Protein AF-A6K9G7-F1 (afdb_monomer)

Foldseek 3Di:
DLVPVVCVVDVPPPDDDDDDDDDDDDDDDDDDDDDDDDPPPPPPPPPPQCDVVVLLVLLVCQQVCVVVVPPVSLVVNLVVCVVRHAPQVSLVSNCVVLVDDDPPDPVNVSSVVSVLVSVVCNCVVCVVCCLALVNLVVLVVVLVSCVVRPVPDPSNVSSVVSNVVSVVVVVVVVVD

Organism: Rattus norvegicus (NCBI:txid10116)

Nearest PDB structures (foldseek):
  4jgw-assembly1_A  TM=7.696E-01  e=1.178E-02  Mus musculus
  4apo-assembly2_B  TM=3.925E-01  e=3.485E+00  Homo sapiens
  4apo-assembly1_A  TM=3.467E-01  e=4.990E+00  Homo sapiens

Solvent-accessible surface area (backbone atoms only — not comparable to full-atom values): 11219 Å² total; per-residue (Å²): 124,74,75,67,60,55,54,76,82,35,94,79,75,85,70,85,75,87,79,83,83,86,89,82,90,85,86,83,82,90,85,83,89,82,90,86,84,77,84,77,77,75,68,79,75,75,76,64,69,84,41,71,66,58,60,52,47,50,58,66,42,45,61,60,41,53,75,70,62,44,82,60,49,63,61,50,51,58,59,50,46,66,78,71,53,52,72,64,58,55,48,51,51,48,52,62,75,65,66,76,75,67,84,94,37,68,70,49,52,53,51,51,51,54,50,45,56,50,51,50,51,44,45,61,79,42,44,76,73,48,77,34,76,90,24,49,67,56,48,53,52,51,45,57,51,27,59,73,78,38,62,87,38,68,58,40,54,52,52,47,54,55,49,54,55,47,51,52,53,58,60,50,70,76,74,113

Radius of gyration: 22.81 Å; Cα contacts (8 Å, |Δi|>4): 79; chains: 1; bounding box: 37×69×42 Å

Secondary structure (DSSP, 8-state):
-THHHHTTS-TT---------------------------------------HHHHHHHHHHHHHHHHTT-TTHHHHHHHHHHHHS-HHHHHHHHHHHTS---TT-HHHHHHHHHHHHHHHHHHHH-GGGTSSGGGHHHHHHHHHHHHHH-TT-HHHHHHHHHHHHHHHHHHHTTT-

pLDDT: mean 75.39, std 22.02, range [28.66, 96.44]

InterPro domains:
  IPR000651 Ras-like guanine nucleotide exchange factor, N-terminal [PF00618] (55-141)
  IPR000651 Ras-like guanine nucleotide exchan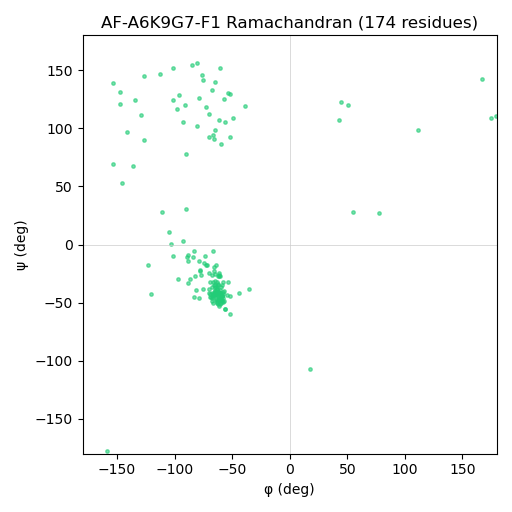ge factor, N-terminal [PS50212] (46-167)
  IPR000651 Ras-like guanine nucleotide exchange factor, N-terminal [SM00229] (45-167)
  IPR000651 Ras-like guanine nucleotide exchange factor, N-terminal [cd06224] (58-169)
  IPR023578 Ras guanine nucleotide exchange factor domain superfamily [SSF48366] (18-170)

Structure (mmCIF, N/CA/C/O backbone):
data_AF-A6K9G7-F1
#
_entry.id   AF-A6K9G7-F1
#
loop_
_atom_site.group_PDB
_atom_site.id
_atom_site.type_symbol
_atom_site.label_atom_id
_atom_site.label_alt_id
_atom_site.label_comp_id
_atom_site.label_asym_id
_atom_site.label_entity_id
_atom_site.label_seq_id
_atom_site.pdbx_PDB_ins_code
_atom_site.Cartn_x
_atom_site.Cartn_y
_atom_site.Cartn_z
_atom_site.occupancy
_atom_site.B_iso_or_equiv
_atom_site.auth_seq_id
_atom_site.auth_comp_id
_atom_site.auth_asym_id
_atom_site.auth_atom_id
_atom_site.pdbx_PDB_model_num
ATOM 1 N N . MET A 1 1 ? -4.300 -0.400 27.083 1.00 43.00 1 MET A N 1
ATOM 2 C CA . MET A 1 1 ? -2.863 -0.752 27.125 1.00 43.00 1 MET A CA 1
ATOM 3 C C . MET A 1 1 ? -2.216 -0.801 25.730 1.00 43.00 1 MET A C 1
ATOM 5 O O . MET A 1 1 ? -1.105 -1.280 25.612 1.00 43.00 1 MET A O 1
ATOM 9 N N . ILE A 1 2 ? -2.835 -0.212 24.695 1.00 46.88 2 ILE A N 1
ATOM 10 C CA . ILE A 1 2 ? -2.403 -0.337 23.285 1.00 46.88 2 ILE A CA 1
ATOM 11 C C . ILE A 1 2 ? -1.173 0.534 22.953 1.00 46.88 2 ILE A C 1
ATOM 13 O O . ILE A 1 2 ? -0.369 0.207 22.092 1.00 46.88 2 ILE A O 1
ATOM 17 N N . LEU A 1 3 ? -0.959 1.633 23.684 1.00 46.28 3 LEU A N 1
ATOM 18 C CA . LEU A 1 3 ? 0.171 2.535 23.424 1.00 46.28 3 LEU A CA 1
ATOM 19 C C . LEU A 1 3 ? 1.528 1.980 23.890 1.00 46.28 3 LEU A C 1
ATOM 21 O O . LEU A 1 3 ? 2.558 2.512 23.491 1.00 46.28 3 LEU A O 1
ATOM 25 N N . SER A 1 4 ? 1.551 0.944 24.738 1.00 46.12 4 SER A N 1
ATOM 26 C CA . SER A 1 4 ? 2.798 0.487 25.366 1.00 46.12 4 SER A CA 1
ATOM 27 C C . SER A 1 4 ? 3.583 -0.520 24.519 1.00 46.12 4 SER A C 1
ATOM 29 O O . SER A 1 4 ? 4.805 -0.538 24.618 1.00 46.12 4 SER A O 1
ATOM 31 N N . CYS A 1 5 ? 2.919 -1.334 23.691 1.00 47.59 5 CYS A N 1
ATOM 32 C CA . CYS A 1 5 ? 3.579 -2.353 22.859 1.00 47.59 5 CYS A CA 1
ATOM 33 C C . CYS A 1 5 ? 4.022 -1.795 21.498 1.00 47.59 5 CYS A C 1
ATOM 35 O O . CYS A 1 5 ? 5.116 -2.109 21.025 1.00 47.59 5 CYS A O 1
ATOM 37 N N . LEU A 1 6 ? 3.261 -0.845 20.937 1.00 51.69 6 LEU A N 1
ATOM 38 C CA . LEU A 1 6 ? 3.640 -0.125 19.715 1.00 51.69 6 LEU A CA 1
ATOM 39 C C . LEU A 1 6 ? 4.950 0.670 19.873 1.00 51.69 6 LEU A C 1
ATOM 41 O O . LEU A 1 6 ? 5.681 0.842 18.900 1.00 51.69 6 LEU A O 1
ATOM 45 N N . GLN A 1 7 ? 5.302 1.088 21.096 1.00 54.12 7 GLN A N 1
ATOM 46 C CA . GLN A 1 7 ? 6.585 1.746 21.385 1.00 54.12 7 GLN A CA 1
ATOM 47 C C . GLN A 1 7 ? 7.798 0.824 21.171 1.00 54.12 7 GLN A C 1
ATOM 49 O O . GLN A 1 7 ? 8.888 1.313 20.883 1.00 54.12 7 GLN A O 1
ATOM 54 N N . CYS A 1 8 ? 7.636 -0.500 21.266 1.00 54.09 8 CYS A N 1
ATOM 55 C CA . CYS A 1 8 ? 8.730 -1.449 21.037 1.00 54.09 8 CYS A CA 1
ATOM 56 C C . CYS A 1 8 ? 8.960 -1.745 19.550 1.00 54.09 8 CYS A C 1
ATOM 58 O O . CYS A 1 8 ? 10.081 -2.060 19.155 1.00 54.09 8 CYS A O 1
ATOM 60 N N . LEU A 1 9 ? 7.919 -1.620 18.723 1.00 53.06 9 LEU A N 1
ATOM 61 C CA . LEU A 1 9 ? 8.013 -1.774 17.268 1.00 53.06 9 LEU A CA 1
ATOM 62 C C . LEU A 1 9 ? 8.488 -0.495 16.573 1.00 53.06 9 LEU A C 1
ATOM 64 O O . LEU A 1 9 ? 8.704 -0.500 15.360 1.00 53.06 9 LEU A O 1
ATOM 68 N N . TRP A 1 10 ? 8.647 0.593 17.331 1.00 54.19 10 TRP A N 1
ATOM 69 C CA . TRP A 1 10 ? 8.801 1.915 16.769 1.00 54.19 10 TRP A CA 1
ATOM 70 C C . TRP A 1 10 ? 9.816 2.812 17.489 1.00 54.19 10 TRP A C 1
ATOM 72 O O . TRP A 1 10 ? 9.474 3.527 18.435 1.00 54.19 10 TRP A O 1
ATOM 82 N N . PRO A 1 11 ? 11.064 2.889 17.006 1.00 48.41 11 PRO A N 1
ATOM 83 C CA . PRO A 1 11 ? 12.080 3.719 17.649 1.00 48.41 11 PRO A CA 1
ATOM 84 C C . PRO A 1 11 ? 11.902 5.237 17.432 1.00 48.41 11 PRO A C 1
ATOM 86 O O . PRO A 1 11 ? 12.581 6.017 18.094 1.00 48.41 11 PRO A O 1
ATOM 89 N N . PHE A 1 12 ? 11.004 5.693 16.546 1.00 44.59 12 PHE A N 1
ATOM 90 C CA . PHE A 1 12 ? 10.907 7.109 16.136 1.00 44.59 12 PHE A CA 1
ATOM 91 C C . PHE A 1 12 ? 9.753 7.930 16.749 1.00 44.59 12 PHE A C 1
ATOM 93 O O . PHE A 1 12 ? 9.632 9.113 16.449 1.00 44.59 12 PHE A O 1
ATOM 100 N N . ALA A 1 13 ? 8.914 7.357 17.617 1.00 46.09 13 ALA A N 1
ATOM 101 C CA . ALA A 1 13 ? 7.700 8.010 18.128 1.00 46.09 13 ALA A CA 1
ATOM 102 C C . ALA A 1 13 ? 7.963 8.832 19.402 1.00 46.09 13 ALA A C 1
ATOM 104 O O . ALA A 1 13 ? 7.124 9.624 19.819 1.00 46.09 13 ALA A O 1
ATOM 105 N N . GLN A 1 14 ? 9.140 8.690 20.018 1.00 43.25 14 GLN A N 1
ATOM 106 C CA . GLN A 1 14 ? 9.537 9.497 21.170 1.00 43.25 14 GLN A CA 1
ATOM 107 C C . GLN A 1 14 ? 10.262 10.767 20.729 1.00 43.25 14 GLN A C 1
ATOM 109 O O . GLN A 1 14 ? 11.483 10.881 20.839 1.00 43.25 14 GLN A O 1
ATOM 114 N N . LYS A 1 15 ? 9.493 11.756 20.269 1.00 39.03 15 LYS A N 1
ATOM 115 C CA . LYS A 1 15 ? 9.901 13.156 20.419 1.00 39.03 15 LYS A CA 1
ATOM 116 C C . LYS A 1 15 ? 8.698 14.096 20.438 1.00 39.03 15 LYS A C 1
ATOM 118 O O . LYS A 1 15 ? 8.503 14.894 19.529 1.00 39.03 15 LYS A O 1
ATOM 123 N N . GLU A 1 16 ? 7.919 14.032 21.512 1.00 40.19 16 GLU A N 1
ATOM 124 C CA . GLU A 1 16 ? 7.144 15.197 21.940 1.00 40.19 16 GLU A CA 1
ATOM 125 C C . GLU A 1 16 ? 8.132 16.233 22.489 1.00 40.19 16 GLU A C 1
ATOM 127 O O . GLU A 1 16 ? 8.803 16.005 23.496 1.00 40.19 16 GLU A O 1
ATOM 132 N N . THR A 1 17 ? 8.284 17.358 21.794 1.00 36.94 17 THR A N 1
ATOM 133 C CA . THR A 1 17 ? 8.898 18.550 22.380 1.00 36.94 17 THR A CA 1
ATOM 134 C C . THR A 1 17 ? 7.798 19.422 22.958 1.00 36.94 17 THR A C 1
ATOM 136 O O . THR A 1 17 ? 7.089 20.098 22.213 1.00 36.94 17 THR A O 1
ATOM 139 N N . ASP A 1 18 ? 7.709 19.404 24.287 1.00 37.66 18 ASP A N 1
ATOM 140 C CA . ASP A 1 18 ? 7.235 20.510 25.116 1.00 37.66 18 ASP A CA 1
ATOM 141 C C . ASP A 1 18 ? 7.754 21.843 24.552 1.00 37.66 18 ASP A C 1
ATOM 143 O O . ASP A 1 18 ? 8.966 22.068 24.475 1.00 37.66 18 ASP A O 1
ATOM 147 N N . LEU A 1 19 ? 6.846 22.737 24.168 1.00 35.94 19 LEU A N 1
ATOM 148 C CA . LEU A 1 19 ? 7.156 24.147 23.953 1.00 35.94 19 LEU A CA 1
ATOM 149 C C . LEU A 1 19 ? 6.191 24.990 24.781 1.00 35.94 19 LEU A C 1
ATOM 151 O O . LEU A 1 19 ? 5.105 25.380 24.357 1.00 35.94 19 LEU A O 1
ATOM 155 N N . THR A 1 20 ? 6.646 25.250 25.999 1.00 34.34 20 THR A N 1
ATOM 156 C CA . THR A 1 20 ? 6.108 26.222 26.942 1.00 34.34 20 THR A CA 1
ATOM 157 C C . THR A 1 20 ? 6.450 27.641 26.475 1.00 34.34 20 THR A C 1
ATOM 159 O O . THR A 1 20 ? 7.619 27.999 26.400 1.00 34.34 20 THR A O 1
ATOM 162 N N . GLN A 1 21 ? 5.397 28.416 26.197 1.00 37.09 21 GLN A N 1
ATOM 163 C CA . GLN A 1 21 ? 5.198 29.847 26.484 1.00 37.09 21 GLN A CA 1
ATOM 164 C C . GLN A 1 21 ? 6.282 30.869 26.073 1.00 37.09 21 GLN A C 1
ATOM 166 O O . GLN A 1 21 ? 7.340 30.940 26.685 1.00 37.09 21 GLN A O 1
ATOM 171 N N . ASP A 1 22 ? 5.902 31.831 25.221 1.00 28.66 22 ASP A N 1
ATOM 172 C CA . ASP A 1 22 ? 6.110 33.242 25.575 1.00 28.66 22 ASP A CA 1
ATOM 173 C C . ASP A 1 22 ? 5.001 34.140 25.002 1.00 28.66 22 ASP A C 1
ATOM 175 O O . ASP A 1 22 ? 4.623 34.036 23.835 1.00 28.66 22 ASP A O 1
ATOM 179 N N . ASN A 1 23 ? 4.455 34.998 25.864 1.00 34.53 23 ASN A N 1
ATOM 180 C CA . ASN A 1 23 ? 3.485 36.036 25.530 1.00 34.53 23 ASN A CA 1
ATOM 181 C C . ASN A 1 23 ? 4.248 37.358 25.455 1.00 34.53 23 ASN A C 1
ATOM 183 O O . ASN A 1 23 ? 4.820 37.773 26.462 1.00 34.53 23 ASN A O 1
ATOM 187 N N . GLN A 1 24 ? 4.174 38.075 24.334 1.00 37.53 24 GLN A N 1
ATOM 188 C CA . GLN A 1 24 ? 4.511 39.499 24.311 1.00 37.53 24 GLN A CA 1
ATOM 189 C C . GLN A 1 24 ? 3.398 40.311 23.653 1.00 37.53 24 GLN A C 1
ATOM 191 O O . GLN A 1 24 ? 3.132 40.228 22.457 1.00 37.53 24 GLN A O 1
ATOM 196 N N . THR A 1 25 ? 2.748 41.092 24.511 1.00 33.72 25 THR A N 1
ATOM 197 C CA . THR A 1 25 ? 1.837 42.192 24.217 1.00 33.72 25 THR A CA 1
ATOM 198 C C . THR A 1 25 ? 2.601 43.343 23.571 1.00 33.72 25 THR A C 1
ATOM 200 O O . THR A 1 25 ? 3.587 43.807 24.143 1.00 33.72 25 THR A O 1
ATOM 203 N N . GLN A 1 26 ? 2.083 43.897 22.474 1.00 35.22 26 GLN A N 1
ATOM 204 C CA . GLN A 1 26 ? 2.303 45.309 22.174 1.00 35.22 26 GLN A CA 1
ATOM 205 C C . GLN A 1 26 ? 1.100 45.918 21.450 1.00 35.22 26 GLN A C 1
ATOM 207 O O . GLN A 1 26 ? 0.655 45.448 20.408 1.00 35.22 26 GLN A O 1
ATOM 212 N N . ASP A 1 27 ? 0.576 46.943 22.107 1.00 32.25 27 ASP A N 1
ATOM 213 C CA . ASP A 1 27 ? -0.568 47.792 21.801 1.00 32.25 27 ASP A CA 1
ATOM 214 C C . ASP A 1 27 ? -0.055 49.060 21.111 1.00 32.25 27 ASP A C 1
ATOM 216 O O . ASP A 1 27 ? 0.849 49.674 21.670 1.00 32.25 27 ASP A O 1
ATOM 220 N N . TYR A 1 28 ? -0.604 49.442 19.950 1.00 32.31 28 TYR A N 1
ATOM 221 C CA . TYR A 1 28 ? -0.633 50.828 19.458 1.00 32.31 28 TYR A CA 1
ATOM 222 C C . TYR A 1 28 ? -1.832 51.039 18.517 1.00 32.31 28 TYR A C 1
ATOM 224 O O . TYR A 1 28 ? -2.172 50.181 17.704 1.00 32.31 28 TYR A O 1
ATOM 232 N N . ALA A 1 29 ? -2.462 52.202 18.678 1.00 37.62 29 ALA A N 1
ATOM 233 C CA . ALA A 1 29 ? -3.776 52.589 18.184 1.00 37.62 29 ALA A CA 1
ATOM 234 C C . ALA A 1 29 ? -3.820 53.129 16.736 1.00 37.62 29 ALA A C 1
ATOM 236 O O . ALA A 1 29 ? -2.844 53.689 16.249 1.00 37.62 29 ALA A O 1
ATOM 237 N N . ASP A 1 30 ? -5.008 52.954 16.140 1.00 32.69 30 ASP A N 1
ATOM 238 C CA . ASP A 1 30 ? -5.846 53.896 15.364 1.00 32.69 30 ASP A CA 1
ATOM 239 C C . ASP A 1 30 ? -5.218 54.820 14.296 1.00 32.69 30 ASP A C 1
ATOM 241 O O . ASP A 1 30 ? -4.361 55.646 14.590 1.00 32.69 30 ASP A O 1
ATOM 245 N N . GLU A 1 31 ? -5.711 54.712 13.053 1.00 35.16 31 GLU A N 1
ATOM 246 C CA . GLU A 1 31 ? -6.486 55.753 12.340 1.00 35.16 31 GLU A CA 1
ATOM 247 C C . GLU A 1 31 ? -6.618 55.433 10.830 1.00 35.16 31 GLU A C 1
ATOM 249 O O . GLU A 1 31 ? -5.665 55.004 10.179 1.00 35.16 31 GLU A O 1
ATOM 254 N N . GLY A 1 32 ? -7.788 55.738 10.249 1.00 31.44 32 GLY A N 1
ATOM 255 C CA . GLY A 1 32 ? -7.883 56.213 8.859 1.00 31.44 32 GLY A CA 1
ATOM 256 C C . GLY A 1 32 ? -8.539 55.289 7.828 1.00 31.44 32 GLY A C 1
ATOM 257 O O . GLY A 1 32 ? -7.903 54.423 7.235 1.00 31.44 32 GLY A O 1
ATOM 258 N N . GLU A 1 33 ? -9.816 55.551 7.555 1.00 36.03 33 GLU A N 1
ATOM 259 C CA . GLU A 1 33 ? -10.629 55.016 6.456 1.00 36.03 33 GLU A CA 1
ATOM 260 C C . GLU A 1 33 ? -10.062 55.377 5.064 1.00 36.03 33 GLU A C 1
ATOM 262 O O . GLU A 1 33 ? -9.437 56.419 4.922 1.00 36.03 33 GLU A O 1
ATOM 267 N N . HIS A 1 34 ? -10.305 54.544 4.036 1.00 36.91 34 HIS A N 1
ATOM 268 C CA . HIS A 1 34 ? -10.835 54.928 2.706 1.00 36.91 34 HIS A CA 1
ATOM 269 C C . HIS A 1 34 ? -10.854 53.724 1.727 1.00 36.91 34 HIS A C 1
ATOM 271 O O . HIS A 1 34 ? -9.829 53.244 1.259 1.00 36.91 34 HIS A O 1
ATOM 277 N N . GLU A 1 35 ? -12.072 53.254 1.435 1.00 38.66 35 GLU A N 1
ATOM 278 C CA . GLU A 1 35 ? -12.623 52.978 0.095 1.00 38.66 35 GLU A CA 1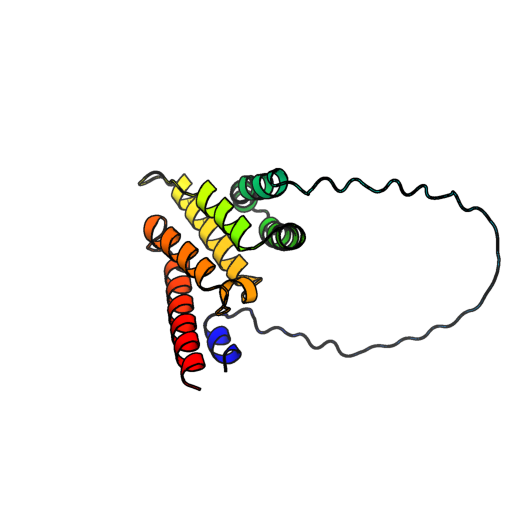
ATOM 279 C C . GLU A 1 35 ? -11.752 52.272 -0.975 1.00 38.66 35 GLU A C 1
ATOM 281 O O . GLU A 1 35 ? -10.933 52.895 -1.636 1.00 38.66 35 GLU A O 1
ATOM 286 N N . CYS A 1 36 ? -12.046 50.994 -1.267 1.00 38.16 36 CYS A N 1
ATOM 287 C CA . CYS A 1 36 ? -12.710 50.560 -2.515 1.00 38.16 36 CYS A CA 1
ATOM 288 C C . CYS A 1 36 ? -12.857 49.023 -2.520 1.00 38.16 36 CYS A C 1
ATOM 290 O O . CYS A 1 36 ? -11.875 48.292 -2.629 1.00 38.16 36 CYS A O 1
ATOM 292 N N . ALA A 1 37 ? -14.085 48.513 -2.409 1.00 48.44 37 ALA A N 1
ATOM 293 C CA . ALA A 1 37 ? -14.367 47.082 -2.507 1.00 48.44 37 ALA A CA 1
ATOM 294 C C . ALA A 1 37 ? -14.684 46.699 -3.963 1.00 48.44 37 ALA A C 1
ATOM 296 O O . ALA A 1 37 ? -15.691 47.176 -4.499 1.00 48.44 37 ALA A O 1
ATOM 297 N N . PRO A 1 38 ? -13.928 45.797 -4.615 1.00 42.12 38 PRO A N 1
ATOM 298 C CA . PRO A 1 38 ? -14.448 45.100 -5.773 1.00 42.12 38 PRO A CA 1
ATOM 299 C C . PRO A 1 38 ? -15.363 43.974 -5.282 1.00 42.12 38 PRO A C 1
ATOM 301 O O . PRO A 1 38 ? -14.981 43.148 -4.454 1.00 42.12 38 PRO A O 1
ATOM 304 N N . LYS A 1 39 ? -16.600 43.953 -5.789 1.00 46.25 39 LYS A N 1
ATOM 305 C CA . LYS A 1 39 ? -17.550 42.854 -5.587 1.00 46.25 39 LYS A CA 1
ATOM 306 C C . LYS A 1 39 ? -16.901 41.556 -6.063 1.00 46.25 39 LYS A C 1
ATOM 308 O O . LYS A 1 39 ? -16.793 41.328 -7.266 1.00 46.25 39 LYS A O 1
ATOM 313 N N . VAL A 1 40 ? -16.486 40.717 -5.117 1.00 47.09 40 VAL A N 1
ATOM 314 C CA . VAL A 1 40 ? -16.096 39.334 -5.376 1.00 47.09 40 VAL A CA 1
ATOM 315 C C . VAL A 1 40 ? -17.353 38.618 -5.855 1.00 47.09 40 VAL A C 1
ATOM 317 O O . VAL A 1 40 ? -18.220 38.249 -5.067 1.00 47.09 40 VAL A O 1
ATOM 320 N N . VAL A 1 41 ? -17.486 38.477 -7.171 1.00 47.84 41 VAL A N 1
ATOM 321 C CA . VAL A 1 41 ? -18.362 37.463 -7.746 1.00 47.84 41 VAL A CA 1
ATOM 322 C C . VAL A 1 41 ? -17.665 36.144 -7.449 1.00 47.84 41 VAL A C 1
ATOM 324 O O . VAL A 1 41 ? -16.763 35.731 -8.172 1.00 47.84 41 VAL A O 1
ATOM 327 N N . THR A 1 42 ? -18.023 35.523 -6.328 1.00 51.78 42 THR A N 1
ATOM 328 C CA . THR A 1 42 ? -17.753 34.109 -6.109 1.00 51.78 42 THR A CA 1
ATOM 329 C C . THR A 1 42 ? -18.587 33.354 -7.132 1.00 51.78 42 THR A C 1
ATOM 331 O O . THR A 1 42 ? -19.749 33.018 -6.900 1.00 51.78 42 THR A O 1
ATOM 334 N N . GLU A 1 43 ? -18.004 33.102 -8.305 1.00 45.06 43 GLU A N 1
ATOM 335 C CA . GLU A 1 43 ? -18.407 31.912 -9.037 1.00 45.06 43 GLU A CA 1
ATOM 336 C C . GLU A 1 43 ? -18.254 30.738 -8.062 1.00 45.06 43 GLU A C 1
ATOM 338 O O . GLU A 1 43 ? -17.215 30.638 -7.398 1.00 45.06 43 GLU A O 1
ATOM 343 N N . PRO A 1 44 ? -19.270 29.871 -7.909 1.00 44.69 44 PRO A N 1
ATOM 344 C CA . PRO A 1 44 ? -19.054 28.622 -7.219 1.00 44.69 44 PRO A CA 1
ATOM 345 C C . PRO A 1 44 ? -18.003 27.901 -8.045 1.00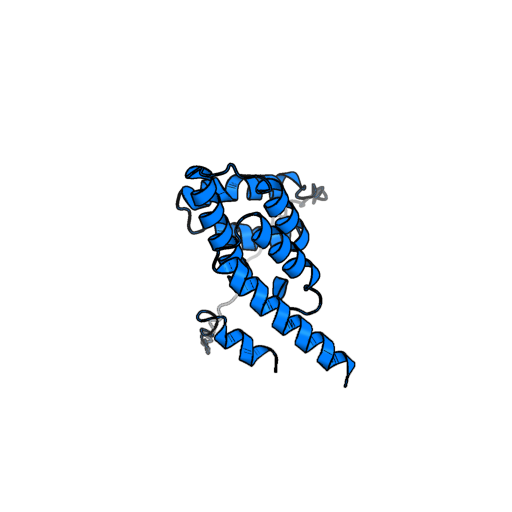 44.69 4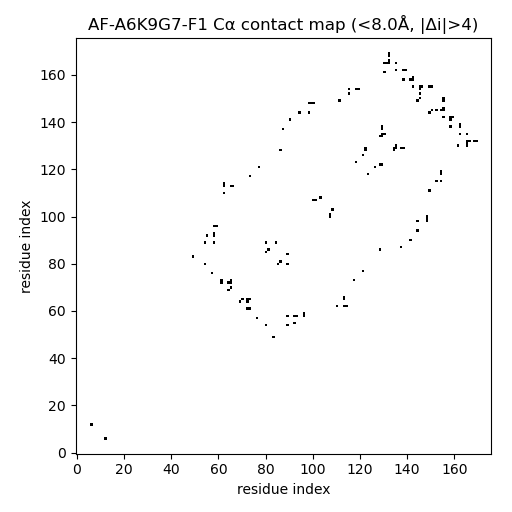4 PRO A C 1
ATOM 347 O O . PRO A 1 44 ? -18.277 27.478 -9.172 1.00 44.69 44 PRO A O 1
ATOM 350 N N . CYS A 1 45 ? -16.786 27.854 -7.501 1.00 51.47 45 CYS A N 1
ATOM 351 C CA . CYS A 1 45 ? -15.709 27.042 -8.018 1.00 51.47 45 CYS A CA 1
ATOM 352 C C . CYS A 1 45 ? -16.341 25.669 -8.198 1.00 51.47 45 CYS A C 1
ATOM 354 O O . CYS A 1 45 ? -16.757 25.042 -7.223 1.00 51.47 45 CYS A O 1
ATOM 356 N N . ARG A 1 46 ? -16.561 25.259 -9.449 1.00 50.50 46 ARG A N 1
ATOM 357 C CA . ARG A 1 46 ? -16.974 23.893 -9.719 1.00 50.50 46 ARG A CA 1
ATOM 358 C C . ARG A 1 46 ? -15.760 23.090 -9.322 1.00 50.50 46 ARG A C 1
ATOM 360 O O . ARG A 1 46 ? -14.813 23.008 -10.101 1.00 50.50 46 ARG A O 1
ATOM 367 N N . GLU A 1 47 ? -15.769 22.625 -8.078 1.00 45.38 47 GLU A N 1
ATOM 368 C CA . GLU A 1 47 ? -14.849 21.642 -7.542 1.00 45.38 47 GLU A CA 1
ATOM 369 C C . GLU A 1 47 ? -14.903 20.483 -8.525 1.00 45.38 47 GLU A C 1
ATOM 371 O O . GLU A 1 47 ? -15.790 19.630 -8.501 1.00 45.38 47 GLU A O 1
ATOM 376 N N . SER A 1 48 ? -13.996 20.526 -9.497 1.00 49.84 48 SER A N 1
ATOM 377 C CA . SER A 1 48 ? -13.658 19.334 -10.236 1.00 49.84 48 SER A CA 1
ATOM 378 C C . SER A 1 48 ? -13.203 18.389 -9.139 1.00 49.84 48 SER A C 1
ATOM 380 O O . SER A 1 48 ? -12.357 18.807 -8.336 1.00 49.84 48 SER A O 1
ATOM 382 N N . PRO A 1 49 ? -13.786 17.182 -9.019 1.00 51.59 49 PRO A N 1
ATOM 383 C CA . PRO A 1 49 ? -13.233 16.226 -8.086 1.00 51.59 49 PRO A CA 1
ATOM 384 C C . PRO A 1 49 ? -11.759 16.170 -8.444 1.00 51.59 49 PRO A C 1
ATOM 386 O O . PRO A 1 49 ? -11.427 16.106 -9.629 1.00 51.59 49 PRO A O 1
ATOM 389 N N . ILE A 1 50 ? -10.899 16.323 -7.447 1.00 58.22 50 ILE A N 1
ATOM 390 C CA . ILE A 1 50 ? -9.476 16.045 -7.568 1.00 58.22 50 ILE A CA 1
ATOM 391 C C . ILE A 1 50 ? -9.446 14.566 -7.942 1.00 58.22 50 ILE A C 1
ATOM 393 O O . ILE A 1 50 ? -9.610 13.682 -7.105 1.00 58.22 50 ILE A O 1
ATOM 397 N N . SER A 1 51 ? -9.559 14.335 -9.250 1.00 67.50 51 SER A N 1
ATOM 398 C CA . SER A 1 51 ? -10.186 13.137 -9.791 1.00 67.50 51 SER A CA 1
ATOM 399 C C . SER A 1 51 ? -9.150 12.044 -9.719 1.00 67.50 51 SER A C 1
ATOM 401 O O . SER A 1 51 ? -7.963 12.341 -9.666 1.00 67.50 51 SER A O 1
ATOM 403 N N . ALA A 1 52 ? -9.573 10.789 -9.687 1.00 70.94 52 ALA A N 1
ATOM 404 C CA . ALA A 1 52 ? -8.695 9.625 -9.577 1.00 70.94 52 ALA A CA 1
ATOM 405 C C . ALA A 1 52 ? -7.338 9.763 -10.313 1.00 70.94 52 ALA A C 1
ATOM 407 O O . ALA A 1 52 ? -6.306 9.413 -9.749 1.00 70.94 52 ALA A O 1
ATOM 408 N N . ASP A 1 53 ? -7.329 10.380 -11.498 1.00 80.88 53 ASP A N 1
ATOM 409 C CA . ASP A 1 53 ? -6.158 10.779 -12.287 1.00 80.88 53 ASP A CA 1
ATOM 410 C C . ASP A 1 53 ? -5.013 11.437 -11.495 1.00 80.88 53 ASP A C 1
ATOM 412 O O . ASP A 1 53 ? -3.849 11.122 -11.740 1.00 80.88 53 ASP A O 1
ATOM 416 N N . MET A 1 54 ? -5.291 12.334 -10.541 1.00 83.88 54 MET A N 1
ATOM 417 C CA . MET A 1 54 ? -4.236 12.976 -9.745 1.00 83.88 54 MET A CA 1
ATOM 418 C C . MET A 1 54 ? -3.556 11.970 -8.813 1.00 83.88 54 MET A C 1
ATOM 420 O O . MET A 1 54 ? -2.327 11.924 -8.757 1.00 83.88 54 MET A O 1
ATOM 424 N N . VAL A 1 55 ? -4.338 11.141 -8.118 1.00 83.88 55 VAL A N 1
ATOM 425 C CA . VAL A 1 55 ? -3.810 10.112 -7.207 1.00 83.88 55 VAL A CA 1
ATOM 426 C C . VAL A 1 55 ? -3.077 9.031 -8.001 1.00 83.88 55 VAL A C 1
ATOM 428 O O . VAL A 1 55 ? -1.980 8.622 -7.621 1.00 83.88 55 VAL A O 1
ATOM 431 N N . GLU A 1 56 ? -3.624 8.613 -9.143 1.00 88.06 56 GLU A N 1
ATOM 432 C CA . GLU A 1 56 ? -2.952 7.684 -10.053 1.00 88.06 56 GLU A CA 1
ATOM 433 C C . GLU A 1 56 ? -1.632 8.261 -10.575 1.00 88.06 56 GLU A C 1
ATOM 435 O O . GLU A 1 56 ? -0.620 7.557 -10.604 1.00 88.06 56 GLU A O 1
ATOM 440 N N . ASN A 1 57 ? -1.598 9.549 -10.930 1.00 89.31 57 ASN A N 1
ATOM 441 C CA . ASN A 1 57 ? -0.365 10.213 -11.337 1.0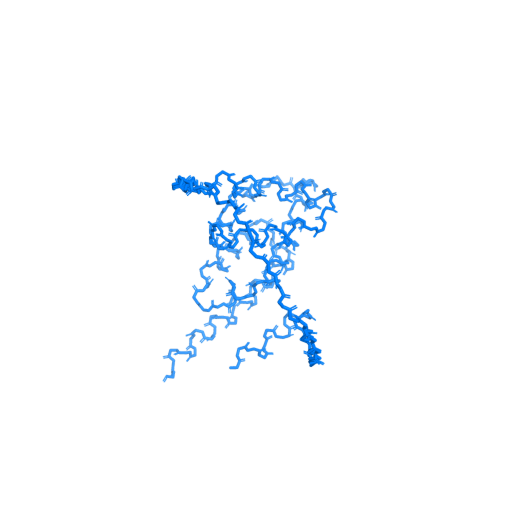0 89.31 57 ASN A CA 1
ATOM 442 C C . ASN A 1 57 ? 0.664 10.242 -10.198 1.00 89.31 57 ASN A C 1
ATOM 444 O O . ASN A 1 57 ? 1.826 9.915 -10.425 1.00 89.31 57 ASN A O 1
ATOM 448 N N . MET A 1 58 ? 0.246 10.550 -8.969 1.00 89.25 58 MET A N 1
ATOM 449 C CA . MET A 1 58 ? 1.129 10.497 -7.802 1.00 89.25 58 MET A CA 1
ATOM 450 C C . MET A 1 58 ? 1.708 9.087 -7.593 1.00 89.25 58 MET A C 1
ATOM 452 O O . MET A 1 58 ? 2.912 8.943 -7.389 1.00 89.25 58 MET A O 1
ATOM 456 N N . VAL A 1 59 ? 0.884 8.038 -7.710 1.00 91.31 59 VAL A N 1
ATOM 457 C CA . VAL A 1 59 ? 1.331 6.634 -7.615 1.00 91.31 59 VAL A CA 1
ATOM 458 C C . VAL A 1 59 ? 2.306 6.278 -8.742 1.00 91.31 59 VAL A C 1
ATOM 460 O O . VAL A 1 59 ? 3.297 5.588 -8.508 1.00 91.31 59 VAL A O 1
ATOM 463 N N . ASN A 1 60 ? 2.076 6.783 -9.956 1.00 90.75 60 ASN A N 1
ATOM 464 C CA . ASN A 1 60 ? 2.976 6.578 -11.092 1.00 90.75 60 ASN A CA 1
ATOM 465 C C . ASN A 1 60 ? 4.335 7.268 -10.916 1.00 90.75 60 ASN A C 1
ATOM 467 O O . ASN A 1 60 ? 5.338 6.740 -11.397 1.00 90.75 60 ASN A O 1
ATOM 471 N N . GLN A 1 61 ? 4.373 8.413 -10.231 1.00 90.75 61 GLN A N 1
ATOM 472 C CA . GLN A 1 61 ? 5.612 9.138 -9.939 1.00 90.75 61 GLN A CA 1
ATOM 473 C C . GLN A 1 61 ? 6.345 8.618 -8.696 1.00 90.75 61 GLN A C 1
ATOM 475 O O . GLN A 1 61 ? 7.511 8.950 -8.521 1.00 90.75 61 GLN A O 1
ATOM 480 N N . LEU A 1 62 ? 5.728 7.753 -7.879 1.00 91.50 62 LEU A N 1
ATOM 481 C CA . LEU A 1 62 ? 6.310 7.279 -6.619 1.00 91.50 62 LEU A CA 1
ATOM 482 C C . LEU A 1 62 ? 7.729 6.727 -6.777 1.00 91.50 62 LEU A C 1
ATOM 484 O O . LEU A 1 62 ? 8.672 7.216 -6.162 1.00 91.50 62 LEU A O 1
ATOM 488 N N . VAL A 1 63 ? 7.883 5.697 -7.604 1.00 91.06 63 VAL A N 1
ATOM 489 C CA . VAL A 1 63 ? 9.175 5.032 -7.794 1.00 91.06 63 VAL A CA 1
ATOM 490 C C . VAL A 1 63 ? 10.181 5.947 -8.500 1.00 91.06 63 VAL A C 1
ATOM 492 O O . VAL A 1 63 ? 11.278 6.095 -7.962 1.00 91.06 63 VAL A O 1
ATOM 495 N N . PRO A 1 64 ? 9.842 6.611 -9.628 1.00 91.00 64 PRO A N 1
ATOM 496 C CA . PRO A 1 64 ? 10.750 7.558 -10.273 1.00 91.00 64 PRO A CA 1
ATOM 497 C C . PRO A 1 64 ? 11.256 8.666 -9.343 1.00 91.00 64 PRO A C 1
ATOM 499 O O . PRO A 1 64 ? 12.450 8.958 -9.344 1.00 91.00 64 PRO A O 1
ATOM 502 N N . SER A 1 65 ? 10.385 9.263 -8.525 1.00 90.44 65 SER A N 1
ATOM 503 C CA . SER A 1 65 ? 10.761 10.351 -7.616 1.00 90.44 65 SER A CA 1
ATOM 504 C C . SER A 1 65 ? 11.636 9.871 -6.459 1.00 90.44 65 SER A C 1
ATOM 506 O O . SER A 1 65 ? 12.636 10.516 -6.142 1.00 90.44 65 SER A O 1
ATOM 508 N N . LEU A 1 66 ? 11.318 8.716 -5.864 1.00 86.62 66 LEU A N 1
ATOM 509 C CA . LEU A 1 66 ? 12.116 8.158 -4.768 1.00 86.62 66 LEU A CA 1
ATOM 510 C C . LEU A 1 66 ? 13.481 7.643 -5.244 1.00 86.62 66 LEU A C 1
ATOM 512 O O . LEU A 1 66 ? 14.483 7.865 -4.568 1.00 86.62 66 LEU A O 1
ATOM 516 N N . GLN A 1 67 ? 13.556 7.020 -6.424 1.00 87.44 67 GLN A N 1
ATOM 517 C CA . GLN A 1 67 ? 14.835 6.632 -7.038 1.00 87.44 67 GLN A CA 1
ATOM 518 C C . GLN A 1 67 ? 15.644 7.846 -7.509 1.00 87.44 67 GLN A C 1
ATOM 520 O O . GLN A 1 67 ? 16.872 7.829 -7.441 1.00 87.44 67 GLN A O 1
ATOM 525 N N . GLY A 1 68 ? 14.965 8.917 -7.932 1.00 84.94 68 GLY A N 1
ATOM 526 C CA . GLY A 1 68 ? 15.568 10.218 -8.226 1.00 84.94 68 GLY A CA 1
ATOM 527 C C . GLY A 1 68 ? 16.131 10.934 -6.994 1.00 84.94 68 GLY A C 1
ATOM 528 O O . GLY A 1 68 ? 16.775 11.971 -7.141 1.00 84.94 68 GLY A O 1
ATOM 529 N N . GLY A 1 69 ? 15.923 10.375 -5.797 1.00 81.69 69 GLY A N 1
ATOM 530 C CA . GLY A 1 69 ? 16.484 10.873 -4.551 1.00 81.69 69 GLY A CA 1
ATOM 531 C C . GLY A 1 69 ? 15.766 12.098 -4.003 1.00 81.69 69 GLY A C 1
ATOM 532 O O . GLY A 1 69 ? 16.406 12.879 -3.308 1.00 81.69 69 GLY A O 1
ATOM 533 N N . ASP A 1 70 ? 14.478 12.290 -4.307 1.00 85.50 70 ASP A N 1
ATOM 534 C CA . ASP A 1 70 ? 13.665 13.338 -3.685 1.00 85.50 70 ASP A CA 1
ATOM 535 C C . ASP A 1 70 ? 13.175 12.877 -2.296 1.00 85.50 70 ASP A C 1
ATOM 537 O O . ASP A 1 70 ? 12.213 12.102 -2.205 1.00 85.50 70 ASP A O 1
ATOM 541 N N . PRO A 1 71 ? 13.794 13.341 -1.190 1.00 78.69 71 PRO A N 1
ATOM 542 C CA . PRO A 1 71 ? 13.405 12.921 0.152 1.00 78.69 71 PRO A CA 1
ATOM 543 C C . PRO A 1 71 ? 12.060 13.518 0.579 1.00 78.69 71 PRO A C 1
ATOM 545 O O . PRO A 1 71 ? 11.455 13.039 1.538 1.00 78.69 71 PRO A O 1
ATOM 548 N N . LEU A 1 72 ? 11.590 14.570 -0.101 1.00 85.56 72 LEU A N 1
ATOM 549 C CA . LEU A 1 72 ? 10.332 15.236 0.215 1.00 85.56 72 LEU A CA 1
ATOM 550 C C . LEU A 1 72 ? 9.150 14.591 -0.503 1.00 85.56 72 LEU A C 1
ATOM 552 O O . LEU A 1 72 ? 8.010 14.839 -0.103 1.00 85.56 72 LEU A O 1
ATOM 556 N N . PHE A 1 73 ? 9.389 13.741 -1.507 1.00 88.56 73 PHE A N 1
ATOM 557 C CA . PHE A 1 73 ? 8.305 13.125 -2.261 1.00 88.56 73 PHE A CA 1
ATOM 558 C C . PHE A 1 73 ? 7.405 12.268 -1.369 1.00 88.56 73 PHE A C 1
ATOM 560 O O . PHE A 1 73 ? 6.200 12.489 -1.348 1.00 88.56 73 PHE A O 1
ATOM 567 N N . ALA A 1 74 ? 7.970 11.326 -0.602 1.00 87.75 74 ALA A N 1
ATOM 568 C CA . ALA A 1 74 ? 7.192 10.461 0.288 1.00 87.75 74 ALA A CA 1
ATOM 569 C C . ALA A 1 74 ? 6.330 11.257 1.288 1.00 87.75 74 ALA A C 1
ATOM 571 O O . ALA A 1 74 ? 5.114 11.080 1.270 1.00 87.75 74 ALA A O 1
ATOM 572 N N . PRO A 1 75 ? 6.875 12.173 2.113 1.00 87.69 75 PRO A N 1
ATOM 573 C CA . PRO A 1 75 ? 6.050 12.930 3.052 1.00 87.69 75 PRO A CA 1
ATOM 574 C C . PRO A 1 75 ? 5.043 13.856 2.353 1.00 87.69 75 PRO A C 1
ATOM 576 O O . PRO A 1 75 ? 3.907 13.961 2.813 1.00 87.69 75 PRO A O 1
ATOM 579 N N . SER A 1 76 ? 5.395 14.480 1.221 1.00 87.88 76 SER A N 1
ATOM 580 C CA . SER A 1 76 ? 4.451 15.323 0.466 1.00 87.88 76 SER A CA 1
ATOM 581 C C . SER A 1 76 ? 3.312 14.507 -0.139 1.00 87.88 76 SER A C 1
ATOM 583 O O . SER A 1 76 ? 2.153 14.912 -0.063 1.00 87.88 76 SER A O 1
ATOM 585 N N . PHE A 1 77 ? 3.629 13.339 -0.705 1.00 90.31 77 PHE A N 1
ATOM 586 C CA . PHE A 1 77 ? 2.652 12.377 -1.206 1.00 90.31 77 PHE A CA 1
ATOM 587 C C . PHE A 1 77 ? 1.693 11.976 -0.088 1.00 90.31 77 PHE A C 1
ATOM 589 O O . PHE A 1 77 ? 0.475 12.019 -0.272 1.00 90.31 77 PHE A O 1
ATOM 596 N N . LEU A 1 78 ? 2.259 11.623 1.069 1.00 91.00 78 LEU A N 1
ATOM 597 C CA . LEU A 1 78 ? 1.522 11.135 2.221 1.00 91.00 78 LEU A CA 1
ATOM 598 C C . LEU A 1 78 ? 0.582 12.204 2.800 1.00 91.00 78 LEU A C 1
ATOM 600 O O . LEU A 1 78 ? -0.580 11.934 3.093 1.00 91.00 78 LEU A O 1
ATOM 604 N N . TYR A 1 79 ? 1.046 13.448 2.870 1.00 89.19 79 TYR A N 1
ATOM 605 C CA . TYR A 1 79 ? 0.212 14.576 3.270 1.00 89.19 79 TYR A CA 1
ATOM 606 C C . TYR A 1 79 ? -0.905 14.872 2.257 1.00 89.19 79 TYR A C 1
ATOM 608 O O . TYR A 1 79 ? -2.050 15.117 2.640 1.00 89.19 79 TYR A O 1
ATOM 616 N N . ALA A 1 80 ? -0.589 14.843 0.960 1.00 88.25 80 ALA A N 1
ATOM 617 C CA . ALA A 1 80 ? -1.539 15.193 -0.088 1.00 88.25 80 ALA A CA 1
ATOM 618 C C . ALA A 1 80 ? -2.667 14.161 -0.224 1.00 88.25 80 ALA A C 1
ATOM 620 O O . ALA A 1 80 ? -3.828 14.562 -0.290 1.00 88.25 80 ALA A O 1
ATOM 621 N N . TYR A 1 81 ? -2.382 12.850 -0.226 1.00 88.69 81 TYR A N 1
ATOM 622 C CA . TYR A 1 81 ? -3.454 11.867 -0.454 1.00 88.69 81 TYR A CA 1
ATOM 623 C C . TYR A 1 81 ? -4.531 11.928 0.636 1.00 88.69 81 TYR A C 1
ATOM 625 O O . TYR A 1 81 ? -5.708 11.767 0.316 1.00 88.69 81 TYR A O 1
ATOM 633 N N . ARG A 1 82 ? -4.161 12.212 1.895 1.00 88.38 82 ARG A N 1
ATOM 634 C CA . ARG A 1 82 ? -5.110 12.293 3.021 1.00 88.38 82 ARG A CA 1
ATOM 635 C C . ARG A 1 82 ? -6.161 13.386 2.840 1.00 88.38 82 ARG A C 1
ATOM 637 O O . ARG A 1 82 ? -7.243 13.279 3.406 1.00 88.38 82 ARG A O 1
ATOM 644 N N . GLN A 1 83 ? -5.867 14.421 2.053 1.00 85.50 83 GLN A N 1
ATOM 645 C CA . GLN A 1 83 ? -6.833 15.483 1.763 1.00 85.50 83 GLN A CA 1
ATOM 646 C C . GLN A 1 83 ? -7.867 15.078 0.711 1.00 85.50 83 GLN A C 1
ATOM 648 O O . GLN A 1 83 ? -8.938 15.677 0.643 1.00 85.50 83 GLN A O 1
ATOM 653 N N . PHE A 1 84 ? -7.556 14.078 -0.117 1.00 82.00 84 PHE A N 1
ATOM 654 C CA . PHE A 1 84 ? -8.314 13.803 -1.338 1.00 82.00 84 PHE A CA 1
ATOM 655 C C . PHE A 1 84 ? -8.869 12.379 -1.412 1.00 82.00 84 PHE A C 1
ATOM 657 O O . PHE A 1 84 ? -9.759 12.117 -2.219 1.00 82.00 84 PHE A O 1
ATOM 664 N N . THR A 1 85 ? -8.362 11.438 -0.610 1.00 88.62 85 THR A N 1
ATOM 665 C CA . THR A 1 85 ? -8.754 10.028 -0.695 1.00 88.62 85 THR A CA 1
ATOM 666 C C . THR A 1 85 ? -8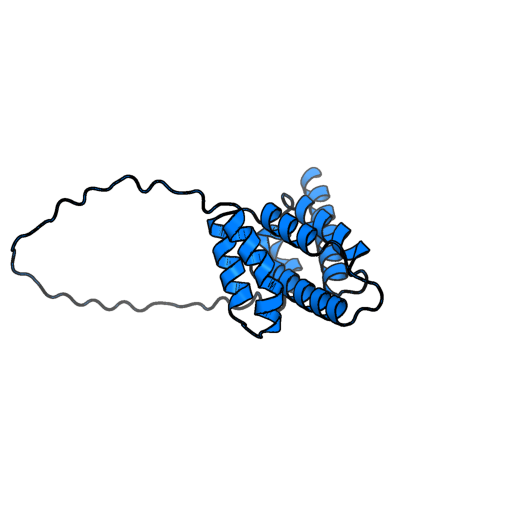.479 9.239 0.594 1.00 88.62 85 THR A C 1
ATOM 668 O O . THR A 1 85 ? -8.049 9.784 1.606 1.00 88.62 85 THR A O 1
ATOM 671 N N . THR A 1 86 ? -8.762 7.934 0.563 1.00 90.06 86 THR A N 1
ATOM 672 C CA . THR A 1 86 ? -8.594 7.007 1.692 1.00 90.06 86 THR A CA 1
ATOM 673 C C . THR A 1 86 ? -7.322 6.169 1.560 1.00 90.06 86 THR A C 1
ATOM 675 O O . THR A 1 86 ? -6.905 5.824 0.451 1.00 90.06 86 THR A O 1
ATOM 678 N N . THR A 1 87 ? -6.759 5.750 2.696 1.00 92.12 87 THR A N 1
ATOM 679 C CA . THR A 1 87 ? -5.614 4.824 2.783 1.00 92.12 87 THR A CA 1
ATOM 680 C C . THR A 1 87 ? -5.846 3.558 1.967 1.00 92.12 87 THR A C 1
ATOM 682 O O . THR A 1 87 ? -4.980 3.136 1.204 1.00 92.12 87 THR A O 1
ATOM 685 N N . GLN A 1 88 ? -7.047 2.975 2.064 1.00 91.12 88 GLN A N 1
ATOM 686 C CA . GLN A 1 88 ? -7.393 1.764 1.327 1.00 91.12 88 GLN A CA 1
ATOM 687 C C . GLN A 1 88 ? -7.330 1.979 -0.190 1.00 91.12 88 GLN A C 1
ATOM 689 O O . GLN A 1 88 ? -6.816 1.117 -0.898 1.00 91.12 88 GLN A O 1
ATOM 694 N N . HIS A 1 89 ? -7.818 3.118 -0.690 1.00 91.25 89 HIS A N 1
ATOM 695 C CA . HIS A 1 89 ? -7.794 3.419 -2.120 1.00 91.25 89 HIS A CA 1
ATOM 696 C C . HIS A 1 89 ? -6.366 3.595 -2.650 1.00 91.25 89 HIS A C 1
ATOM 698 O O . HIS A 1 89 ? -6.013 3.018 -3.677 1.00 91.25 89 HIS A O 1
ATOM 704 N N . VAL A 1 90 ? -5.525 4.344 -1.932 1.00 93.19 90 VAL A N 1
ATOM 705 C CA . VAL A 1 90 ? -4.117 4.546 -2.313 1.00 93.19 90 VAL A CA 1
ATOM 706 C C . VAL A 1 90 ? -3.346 3.232 -2.265 1.00 93.19 90 VAL A C 1
ATOM 708 O O . VAL A 1 90 ? -2.593 2.929 -3.191 1.00 93.19 90 VAL A O 1
ATOM 711 N N . LEU A 1 91 ? -3.574 2.421 -1.228 1.00 94.69 91 LEU A N 1
ATOM 712 C CA . LEU A 1 91 ? -2.985 1.092 -1.134 1.00 94.69 91 LEU A CA 1
ATOM 713 C C . LEU A 1 91 ? -3.412 0.229 -2.327 1.00 94.69 91 LEU A C 1
ATOM 715 O O . LEU A 1 91 ? -2.556 -0.351 -2.985 1.00 94.69 91 LEU A O 1
ATOM 719 N N . ASP A 1 92 ? -4.701 0.191 -2.668 1.00 93.44 92 ASP A N 1
ATOM 720 C CA . ASP A 1 92 ? -5.199 -0.577 -3.815 1.00 93.44 92 ASP A CA 1
ATOM 721 C C . ASP A 1 92 ? -4.542 -0.154 -5.136 1.00 93.44 92 ASP A C 1
ATOM 723 O O . ASP A 1 92 ? -4.165 -1.012 -5.940 1.00 93.44 92 ASP A O 1
ATOM 727 N N . LEU A 1 93 ? -4.340 1.150 -5.346 1.00 93.94 93 LEU A N 1
ATOM 728 C CA . LEU A 1 93 ? -3.625 1.663 -6.516 1.00 93.94 93 LEU A CA 1
ATOM 729 C C . LEU A 1 93 ? -2.156 1.229 -6.534 1.00 93.94 93 LEU A C 1
ATOM 731 O O . LEU A 1 93 ? -1.672 0.786 -7.577 1.00 93.94 93 LEU A O 1
ATOM 735 N N . LEU A 1 94 ? -1.460 1.298 -5.396 1.00 94.62 94 LEU A N 1
ATOM 736 C CA . LEU A 1 94 ? -0.069 0.850 -5.282 1.00 94.62 94 LEU A CA 1
ATOM 737 C C . LEU A 1 94 ? 0.061 -0.644 -5.570 1.00 94.62 94 LEU A C 1
ATOM 739 O O . LEU A 1 94 ? 0.854 -1.044 -6.423 1.00 94.62 94 LEU A O 1
ATOM 743 N N . LEU A 1 95 ? -0.755 -1.469 -4.913 1.00 94.19 95 LEU A N 1
ATOM 744 C CA . LEU A 1 95 ? -0.712 -2.920 -5.084 1.00 94.19 95 LEU A CA 1
ATOM 745 C C . LEU A 1 95 ? -1.061 -3.324 -6.520 1.00 94.19 95 LEU A C 1
ATOM 747 O O . LEU A 1 95 ? -0.447 -4.238 -7.062 1.00 94.19 95 LEU A O 1
ATOM 751 N N . LYS A 1 96 ? -2.003 -2.621 -7.163 1.00 93.50 96 LYS A N 1
ATOM 752 C CA . LYS A 1 96 ? -2.342 -2.825 -8.578 1.00 93.50 96 LYS A CA 1
ATOM 753 C C . LYS A 1 96 ? -1.192 -2.423 -9.502 1.00 93.50 96 LYS A C 1
ATOM 755 O O . LYS A 1 96 ? -0.899 -3.144 -10.455 1.00 93.50 96 LYS A O 1
ATOM 760 N N . ARG A 1 97 ? -0.544 -1.283 -9.243 1.00 93.62 97 ARG A N 1
ATOM 761 C CA . ARG A 1 97 ? 0.551 -0.756 -10.074 1.00 93.62 97 ARG A CA 1
ATOM 762 C C . ARG A 1 97 ? 1.792 -1.644 -10.035 1.00 93.62 97 ARG A C 1
ATOM 764 O O . ARG A 1 97 ? 2.475 -1.760 -11.054 1.00 93.62 97 ARG A O 1
ATOM 771 N N . PHE A 1 98 ? 2.046 -2.253 -8.881 1.00 93.06 98 PHE A N 1
ATOM 772 C CA . PHE A 1 98 ? 3.207 -3.094 -8.598 1.00 93.06 98 PHE A CA 1
ATOM 773 C C . PHE A 1 98 ? 2.832 -4.579 -8.435 1.00 93.06 98 PHE A C 1
ATOM 775 O O . PHE A 1 98 ? 3.505 -5.330 -7.745 1.00 93.06 98 PHE A O 1
ATOM 782 N N . ALA A 1 99 ? 1.758 -5.030 -9.091 1.00 90.62 99 ALA A N 1
ATOM 783 C CA . ALA A 1 99 ? 1.258 -6.403 -8.964 1.00 90.62 99 ALA A CA 1
ATOM 784 C C . ALA A 1 99 ? 2.130 -7.467 -9.652 1.00 90.62 99 ALA A C 1
ATOM 786 O O . ALA A 1 99 ? 1.948 -8.658 -9.402 1.00 90.62 99 ALA A O 1
ATOM 787 N N . TYR A 1 100 ? 3.008 -7.059 -10.570 1.00 89.69 100 TYR A N 1
ATOM 788 C CA . TYR A 1 100 ? 3.767 -7.971 -11.417 1.00 89.69 100 TYR A CA 1
ATOM 789 C C . TYR A 1 100 ? 5.234 -7.564 -11.475 1.00 89.69 100 TYR A C 1
ATOM 791 O O . TYR A 1 100 ? 5.558 -6.453 -11.893 1.00 89.69 100 TYR A O 1
ATOM 799 N N . PHE A 1 101 ? 6.100 -8.507 -11.113 1.00 90.94 101 PHE A N 1
ATOM 800 C CA . PHE A 1 101 ? 7.548 -8.398 -11.212 1.00 90.94 101 PHE A CA 1
ATOM 801 C C . PHE A 1 101 ? 8.103 -9.594 -11.985 1.00 90.94 101 PHE A C 1
ATOM 803 O O . PHE A 1 101 ? 7.604 -10.718 -11.876 1.00 90.94 101 PHE A O 1
ATOM 810 N N . ARG A 1 102 ? 9.149 -9.353 -12.766 1.00 89.94 102 ARG A N 1
ATOM 811 C CA . ARG A 1 102 ? 9.930 -10.369 -13.467 1.00 89.94 102 ARG A CA 1
ATOM 812 C C . ARG A 1 102 ? 10.841 -11.082 -12.467 1.00 89.94 102 ARG A C 1
ATOM 814 O O . ARG A 1 102 ? 11.411 -10.460 -11.575 1.00 89.94 102 ARG A O 1
ATOM 821 N N . LEU A 1 103 ? 10.987 -12.394 -12.638 1.00 87.44 103 LEU A N 1
ATOM 822 C CA . LEU A 1 103 ? 11.950 -13.187 -11.874 1.00 87.44 103 LEU A CA 1
ATOM 823 C C . LEU A 1 103 ? 13.378 -12.743 -12.215 1.00 87.44 103 LEU A C 1
ATOM 825 O O . LEU A 1 103 ? 13.670 -12.468 -13.379 1.00 87.44 103 LEU A O 1
ATOM 829 N N . ASP A 1 104 ? 14.236 -12.683 -11.197 1.00 84.88 104 ASP A N 1
ATOM 830 C CA . ASP A 1 104 ? 15.669 -12.371 -11.303 1.00 84.88 104 ASP A CA 1
ATOM 831 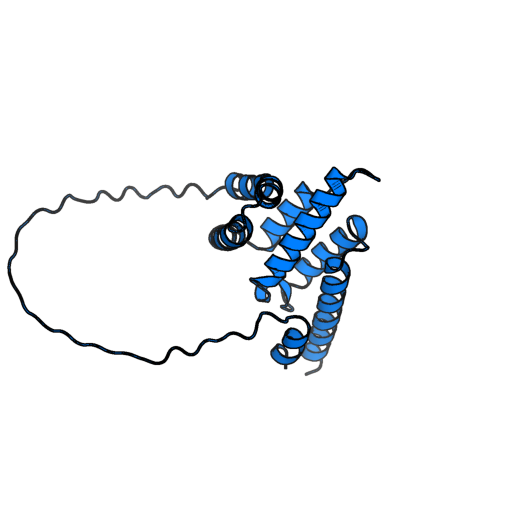C C . ASP A 1 104 ? 15.997 -11.049 -12.024 1.00 84.88 104 ASP A C 1
ATOM 833 O O . ASP A 1 104 ? 17.059 -10.896 -12.629 1.00 84.88 104 ASP A O 1
ATOM 837 N N . CYS A 1 105 ? 15.088 -10.072 -11.970 1.00 92.81 105 CYS A N 1
ATOM 838 C CA . CYS A 1 105 ? 15.305 -8.757 -12.554 1.00 92.81 105 CYS A CA 1
ATOM 839 C C . CYS A 1 105 ? 15.774 -7.747 -11.499 1.00 92.81 105 CYS A C 1
ATOM 841 O O . CYS A 1 105 ? 15.038 -7.412 -10.577 1.00 92.81 105 CYS A O 1
ATOM 843 N N . GLU A 1 106 ? 16.989 -7.223 -11.669 1.00 91.25 106 GLU A N 1
ATOM 844 C CA . GLU A 1 106 ? 17.598 -6.270 -10.731 1.00 91.25 106 GLU A CA 1
ATOM 845 C C . GLU A 1 106 ? 16.805 -4.960 -10.599 1.00 91.25 106 GLU A C 1
ATOM 847 O O . GLU A 1 106 ? 16.620 -4.462 -9.491 1.00 91.25 106 GLU A O 1
ATOM 852 N N . GLU A 1 107 ? 16.286 -4.428 -11.710 1.00 91.56 107 GLU A N 1
ATOM 853 C CA . GLU A 1 107 ? 15.431 -3.231 -11.711 1.00 91.56 107 GLU A CA 1
ATOM 854 C C . GLU A 1 107 ? 14.194 -3.451 -10.832 1.00 91.56 107 GLU A C 1
ATOM 856 O O . GLU A 1 107 ? 13.854 -2.618 -9.993 1.00 91.56 107 GLU A O 1
ATOM 861 N N . ASP A 1 108 ? 13.550 -4.607 -10.983 1.00 93.25 108 ASP A N 1
ATOM 862 C CA . ASP A 1 108 ? 12.352 -4.965 -10.236 1.00 93.25 108 ASP A CA 1
ATOM 863 C C . ASP A 1 108 ? 12.672 -5.155 -8.740 1.00 93.25 108 ASP A C 1
ATOM 865 O O . ASP A 1 108 ? 11.890 -4.724 -7.894 1.00 93.25 108 ASP A O 1
ATOM 869 N N . GLU A 1 109 ? 13.837 -5.707 -8.386 1.00 92.88 109 GLU A N 1
ATOM 870 C CA . GLU A 1 109 ? 14.297 -5.788 -6.989 1.00 92.88 109 GLU A CA 1
ATOM 871 C C . GLU A 1 109 ? 14.558 -4.403 -6.373 1.00 92.88 109 GLU A C 1
ATOM 873 O O . GLU A 1 109 ? 14.181 -4.149 -5.224 1.00 92.88 109 GLU A O 1
ATOM 878 N N . GLN A 1 110 ? 15.123 -3.462 -7.138 1.00 92.44 110 GLN A N 1
ATOM 879 C CA . GLN A 1 110 ? 15.272 -2.074 -6.686 1.00 92.44 110 GLN A CA 1
ATOM 880 C C . GLN A 1 110 ? 13.907 -1.413 -6.457 1.00 92.44 110 GLN A C 1
ATOM 882 O O . GLN A 1 110 ? 13.711 -0.740 -5.443 1.00 92.44 110 GLN A O 1
ATOM 887 N N . ILE A 1 111 ? 12.944 -1.640 -7.355 1.00 93.75 111 ILE A N 1
ATOM 888 C CA . ILE A 1 111 ? 11.569 -1.144 -7.203 1.00 93.75 111 ILE A CA 1
ATOM 889 C C . ILE A 1 111 ? 10.918 -1.733 -5.948 1.00 93.75 111 ILE A C 1
ATOM 891 O O . ILE A 1 111 ? 10.308 -0.993 -5.174 1.00 93.75 111 ILE A O 1
ATOM 895 N N . LYS A 1 112 ? 11.068 -3.042 -5.707 1.00 94.38 112 LYS A N 1
ATOM 896 C CA . LYS A 1 112 ? 10.542 -3.702 -4.502 1.00 94.38 112 LYS A CA 1
ATOM 897 C C . LYS A 1 112 ? 11.129 -3.113 -3.225 1.00 94.38 112 LYS A C 1
ATOM 899 O O . LYS A 1 112 ? 10.381 -2.887 -2.276 1.00 94.38 112 LYS A O 1
ATOM 904 N N . SER A 1 113 ? 12.435 -2.848 -3.213 1.00 93.50 113 SER A N 1
ATOM 905 C CA . SER A 1 113 ? 13.123 -2.214 -2.086 1.00 93.50 113 SER A 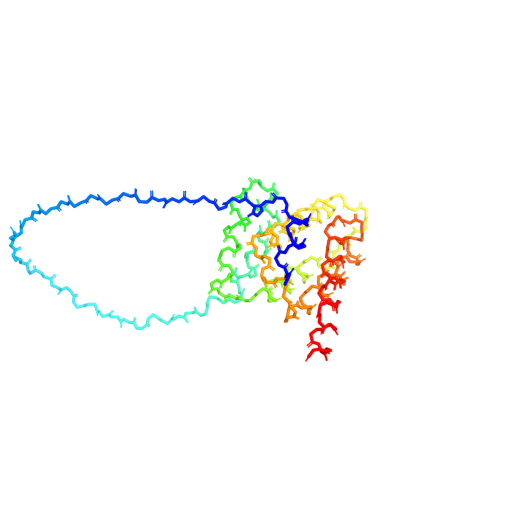CA 1
ATOM 906 C C . SER A 1 113 ? 12.557 -0.820 -1.798 1.00 93.50 113 SER A C 1
ATOM 908 O O . SER A 1 113 ? 12.105 -0.560 -0.685 1.00 93.50 113 SER A O 1
ATOM 910 N N . VAL A 1 114 ? 12.463 0.037 -2.823 1.00 93.94 114 VAL A N 1
ATOM 911 C CA . VAL A 1 114 ? 11.895 1.393 -2.704 1.00 93.94 114 VAL A CA 1
ATOM 912 C C . VAL A 1 114 ? 10.447 1.354 -2.218 1.00 93.94 114 VAL A C 1
ATOM 914 O O . VAL A 1 114 ? 10.072 2.114 -1.326 1.00 93.94 114 VAL A O 1
ATOM 917 N N . LEU A 1 115 ? 9.636 0.447 -2.767 1.00 94.56 115 LEU A N 1
ATOM 918 C CA . LEU A 1 115 ? 8.245 0.286 -2.362 1.00 94.56 115 LEU A CA 1
ATOM 919 C C . LEU A 1 115 ? 8.128 -0.205 -0.912 1.00 94.56 115 LEU A C 1
ATOM 921 O O . LEU A 1 115 ? 7.293 0.315 -0.176 1.00 94.56 115 LEU A O 1
ATOM 925 N N . CYS A 1 116 ? 8.969 -1.155 -0.483 1.00 94.75 116 CYS A N 1
ATOM 926 C CA . CYS A 1 116 ? 9.019 -1.591 0.915 1.00 94.75 116 CYS A CA 1
ATOM 927 C C . CYS A 1 116 ? 9.370 -0.426 1.839 1.00 94.75 116 CYS A C 1
ATOM 929 O O . CYS A 1 116 ? 8.640 -0.181 2.793 1.00 94.75 116 CYS A O 1
ATOM 931 N N . SER A 1 117 ? 10.431 0.326 1.533 1.00 92.62 117 SER A N 1
ATOM 932 C CA . SER A 1 117 ? 10.843 1.480 2.340 1.00 92.62 117 SER A CA 1
ATOM 933 C C . SER A 1 117 ? 9.765 2.558 2.414 1.00 92.62 117 SER A C 1
ATOM 935 O O . SER A 1 117 ? 9.550 3.135 3.478 1.00 92.62 117 SER A O 1
ATOM 937 N N . PHE A 1 118 ? 9.061 2.815 1.309 1.00 94.25 118 PHE A N 1
ATOM 938 C CA . PHE A 1 118 ? 7.938 3.746 1.298 1.00 94.25 118 PHE A CA 1
ATOM 939 C C . PHE A 1 118 ? 6.783 3.258 2.180 1.00 94.25 118 PHE A C 1
ATOM 941 O O . PHE A 1 118 ? 6.276 4.027 2.988 1.00 94.25 118 PHE A O 1
ATOM 948 N N . LEU A 1 119 ? 6.382 1.989 2.055 1.00 95.12 119 LEU A N 1
ATOM 949 C CA . LEU A 1 119 ? 5.300 1.406 2.853 1.00 95.12 119 LEU A CA 1
ATOM 950 C C . LEU A 1 119 ? 5.652 1.347 4.345 1.00 95.12 119 LEU A C 1
ATOM 952 O O . LEU A 1 119 ? 4.801 1.664 5.169 1.00 95.12 119 LEU A O 1
ATOM 956 N N . ASP A 1 120 ? 6.897 1.010 4.692 1.00 92.69 120 ASP A N 1
ATOM 957 C CA . ASP A 1 120 ? 7.392 1.098 6.070 1.00 92.69 120 ASP A CA 1
ATOM 958 C C . ASP A 1 120 ? 7.295 2.538 6.586 1.00 92.69 120 ASP A C 1
ATOM 960 O O . ASP A 1 120 ? 6.721 2.764 7.645 1.00 92.69 120 ASP A O 1
ATOM 964 N N . SER A 1 121 ? 7.763 3.512 5.796 1.00 91.31 121 SER A N 1
ATOM 965 C CA . SER A 1 121 ? 7.698 4.941 6.143 1.00 91.31 121 SER A CA 1
ATOM 966 C C . SER A 1 121 ? 6.271 5.481 6.203 1.00 91.31 121 SER A C 1
ATOM 968 O O . SER A 1 121 ? 6.025 6.501 6.839 1.00 91.31 121 SER A O 1
ATOM 970 N N . TRP A 1 122 ? 5.317 4.838 5.535 1.00 93.31 122 TRP A N 1
ATOM 971 C CA . TRP A 1 122 ? 3.909 5.197 5.625 1.00 93.31 122 TRP A CA 1
ATOM 972 C C . TRP A 1 122 ? 3.288 4.648 6.909 1.00 93.31 122 TRP A C 1
ATOM 974 O O . TRP A 1 122 ? 2.633 5.406 7.622 1.00 93.31 122 TRP A O 1
ATOM 984 N N . ILE A 1 123 ? 3.549 3.376 7.236 1.00 91.88 123 ILE A N 1
ATOM 985 C CA . ILE A 1 123 ? 3.110 2.766 8.500 1.00 91.88 123 ILE A CA 1
ATOM 986 C C . ILE A 1 123 ? 3.653 3.594 9.662 1.00 91.88 123 ILE A C 1
ATOM 988 O O . ILE A 1 123 ? 2.848 4.087 10.440 1.00 91.88 123 ILE A O 1
ATOM 992 N N . ASP A 1 124 ? 4.975 3.798 9.695 1.00 89.19 124 ASP A N 1
ATOM 993 C CA . ASP A 1 124 ? 5.640 5.105 9.758 1.00 89.19 124 ASP A CA 1
ATOM 994 C C . ASP A 1 124 ? 4.848 6.366 10.188 1.00 89.19 124 ASP A C 1
ATOM 996 O O . ASP A 1 124 ? 4.546 6.734 11.318 1.00 89.19 124 ASP A O 1
ATOM 1000 N N . ILE A 1 125 ? 4.573 7.195 9.214 1.00 88.12 125 ILE A N 1
ATOM 1001 C CA . ILE A 1 125 ? 4.083 8.527 9.512 1.00 88.12 125 ILE A CA 1
ATOM 1002 C C . ILE A 1 125 ? 2.646 8.474 10.074 1.00 88.12 125 ILE A C 1
ATOM 1004 O O . ILE A 1 125 ? 2.271 9.375 10.826 1.00 88.12 125 ILE A O 1
ATOM 1008 N N . TYR A 1 126 ? 1.875 7.417 9.775 1.00 89.56 126 TYR A N 1
ATOM 1009 C CA . TYR A 1 126 ? 0.457 7.295 10.133 1.00 89.56 126 TYR A CA 1
ATOM 1010 C C . TYR A 1 126 ? 0.077 5.905 10.677 1.00 89.56 126 TYR A C 1
ATOM 1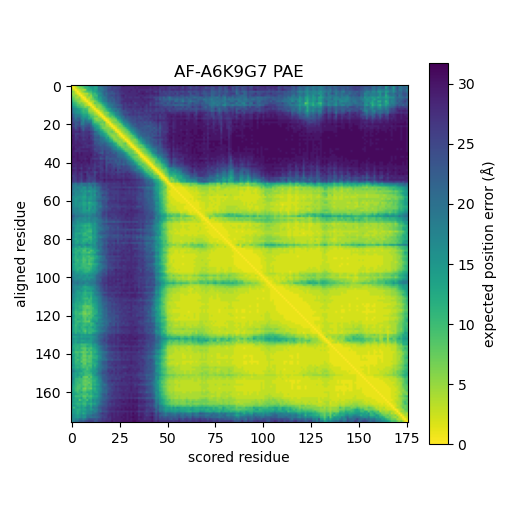012 O O . TYR A 1 126 ? -0.709 5.183 10.046 1.00 89.56 126 TYR A O 1
ATOM 1020 N N . PRO A 1 127 ? 0.573 5.509 11.864 1.00 87.69 127 PRO A N 1
ATOM 1021 C CA . PRO A 1 127 ? 0.275 4.201 12.441 1.00 87.69 127 PRO A CA 1
ATOM 1022 C C . PRO A 1 127 ? -1.222 4.020 12.705 1.00 87.69 127 PRO A C 1
ATOM 1024 O O . PRO A 1 127 ? -1.720 2.900 12.646 1.00 87.69 127 PRO A O 1
ATOM 1027 N N . GLU A 1 128 ? -1.976 5.096 12.936 1.00 87.19 128 GLU A N 1
ATOM 1028 C CA . GLU A 1 128 ? -3.424 5.043 13.138 1.00 87.19 128 GLU A CA 1
ATOM 1029 C C . GLU A 1 128 ? -4.192 4.476 11.932 1.00 87.19 128 GLU A C 1
ATOM 1031 O O . GLU A 1 128 ? -5.255 3.877 12.101 1.00 87.19 128 GLU A O 1
ATOM 1036 N N . GLU A 1 129 ? -3.653 4.604 10.717 1.00 87.75 129 GLU A N 1
ATOM 1037 C CA . GLU A 1 129 ? -4.304 4.109 9.498 1.00 87.75 129 GLU A CA 1
ATOM 1038 C C . GLU A 1 129 ? -4.135 2.592 9.306 1.00 87.75 129 GLU A C 1
ATOM 1040 O O . GLU A 1 129 ? -4.862 1.977 8.522 1.00 87.75 129 GLU A O 1
ATOM 1045 N N . PHE A 1 130 ? -3.222 1.968 10.056 1.00 86.38 130 PHE A N 1
ATOM 1046 C CA . PHE A 1 130 ? -2.895 0.544 9.943 1.00 86.38 130 PHE A CA 1
ATOM 1047 C C . PHE A 1 130 ? -3.145 -0.217 11.250 1.00 86.38 130 PHE A C 1
ATOM 1049 O O . PHE A 1 130 ? -3.729 -1.297 11.229 1.00 86.38 130 PHE A O 1
ATOM 1056 N N . CYS A 1 131 ? -2.763 0.358 12.388 1.00 81.06 131 CYS A N 1
ATOM 1057 C CA . CYS A 1 131 ? -2.716 -0.282 13.704 1.00 81.06 131 CYS A CA 1
ATOM 1058 C C . CYS A 1 131 ? -4.020 -0.140 14.510 1.00 81.06 131 CYS A C 1
ATOM 1060 O O . CYS A 1 131 ? -3.996 -0.078 15.736 1.00 81.06 131 CYS A O 1
ATOM 1062 N N . GLN A 1 132 ? -5.170 -0.060 13.836 1.00 81.56 132 GLN A N 1
ATOM 1063 C CA . GLN A 1 132 ? -6.487 -0.051 14.480 1.00 81.56 132 GLN A CA 1
ATOM 1064 C C . GLN A 1 132 ? -7.255 -1.325 14.135 1.00 81.56 132 GLN A C 1
ATOM 1066 O O . GLN A 1 132 ? -7.181 -1.821 13.010 1.00 81.56 132 GLN A O 1
ATOM 1071 N N . THR A 1 133 ? -8.073 -1.814 15.069 1.00 73.62 133 THR A N 1
ATOM 1072 C CA . THR A 1 133 ? -8.907 -3.011 14.865 1.00 73.62 133 THR A CA 1
ATOM 1073 C C . THR A 1 133 ? -9.862 -2.873 13.667 1.00 73.62 133 THR A C 1
ATOM 1075 O O . THR A 1 133 ? -10.098 -3.828 12.927 1.00 73.62 133 THR A O 1
ATOM 1078 N N . GLY A 1 134 ? -10.349 -1.661 13.381 1.00 78.25 134 GLY A N 1
ATOM 1079 C CA . GLY A 1 134 ? -11.153 -1.371 12.184 1.00 78.25 134 GLY A CA 1
ATOM 1080 C C . GLY A 1 134 ? -10.397 -1.516 10.853 1.00 78.25 134 GLY A C 1
ATOM 1081 O O . GLY A 1 134 ? -11.021 -1.714 9.812 1.00 78.25 134 GLY A O 1
ATOM 1082 N N . ASN A 1 135 ? -9.062 -1.486 10.885 1.00 82.88 135 ASN A N 1
ATOM 1083 C CA . ASN A 1 135 ? -8.188 -1.474 9.710 1.00 82.88 135 ASN A CA 1
ATOM 1084 C C . ASN A 1 135 ? -7.504 -2.832 9.448 1.00 82.88 135 ASN A C 1
ATOM 1086 O O . ASN A 1 135 ? -6.657 -2.932 8.556 1.00 82.88 135 ASN A O 1
ATOM 1090 N N . LEU A 1 136 ? -7.910 -3.918 10.133 1.00 87.00 136 LEU A N 1
ATOM 1091 C CA . LEU A 1 136 ? -7.371 -5.270 9.882 1.00 87.00 136 LEU A CA 1
ATOM 1092 C C . LEU A 1 136 ? -7.466 -5.687 8.406 1.00 87.00 136 LEU A C 1
ATOM 1094 O O . LEU A 1 136 ? -6.626 -6.444 7.922 1.00 87.00 136 LEU A O 1
ATOM 1098 N N . SER A 1 137 ? -8.492 -5.234 7.680 1.00 90.31 137 SER A N 1
ATOM 1099 C CA . SER A 1 137 ? -8.664 -5.537 6.254 1.00 90.31 137 SER A CA 1
ATOM 1100 C C . SER A 1 137 ? -7.527 -4.964 5.395 1.00 90.31 137 SER A C 1
ATOM 1102 O O . SER A 1 137 ? -7.064 -5.640 4.472 1.00 90.31 137 SER A O 1
ATOM 1104 N N . ILE A 1 138 ? -7.043 -3.763 5.726 1.00 91.75 138 ILE A N 1
ATOM 1105 C CA . ILE A 1 138 ? -5.944 -3.070 5.043 1.00 91.75 138 ILE A CA 1
ATOM 1106 C C . ILE A 1 138 ? -4.642 -3.847 5.262 1.00 91.75 138 ILE A C 1
ATOM 1108 O O . ILE A 1 138 ? -3.979 -4.224 4.291 1.00 91.75 138 ILE A O 1
ATOM 1112 N N . LEU A 1 139 ? -4.325 -4.186 6.516 1.00 92.25 139 LEU A N 1
ATOM 1113 C CA . LEU A 1 139 ? -3.127 -4.963 6.848 1.00 92.25 139 LEU A CA 1
ATOM 1114 C C . LEU A 1 139 ? -3.157 -6.378 6.255 1.00 92.25 139 LEU A C 1
ATOM 1116 O O . LEU A 1 139 ? -2.154 -6.826 5.700 1.00 92.25 139 LEU A O 1
ATOM 1120 N N . LYS A 1 140 ? -4.299 -7.079 6.293 1.00 93.12 140 LYS A N 1
ATOM 1121 C CA . LYS A 1 140 ? -4.439 -8.414 5.675 1.00 93.12 140 LYS A CA 1
ATOM 1122 C C . LYS A 1 140 ? -4.180 -8.369 4.172 1.00 93.12 140 LYS A C 1
ATOM 1124 O O . LYS A 1 140 ? -3.504 -9.249 3.637 1.00 93.12 140 LYS A O 1
ATOM 1129 N N . LYS A 1 141 ? -4.688 -7.337 3.493 1.00 94.50 141 LYS A N 1
ATOM 1130 C CA . LYS A 1 141 ? -4.455 -7.130 2.059 1.00 94.50 141 LYS A CA 1
ATOM 1131 C C . LYS A 1 141 ? -2.975 -6.878 1.769 1.00 94.50 141 LYS A C 1
ATOM 1133 O O . LYS A 1 141 ? -2.408 -7.536 0.895 1.00 94.50 141 LYS A O 1
ATOM 1138 N N . LEU A 1 142 ? -2.340 -5.993 2.540 1.00 95.56 142 LEU A N 1
ATOM 1139 C CA . LEU A 1 142 ? -0.907 -5.730 2.430 1.00 95.56 142 LEU A CA 1
ATOM 1140 C C . LEU A 1 142 ? -0.084 -7.008 2.670 1.00 95.56 142 LEU A C 1
ATOM 1142 O O . LEU A 1 142 ? 0.799 -7.332 1.877 1.00 95.56 142 LEU A O 1
ATOM 1146 N N . LYS A 1 143 ? -0.421 -7.796 3.698 1.00 95.88 143 LYS A N 1
ATOM 1147 C CA . LYS A 1 143 ? 0.248 -9.069 3.997 1.00 95.88 143 LYS A CA 1
ATOM 1148 C C . LYS A 1 143 ? 0.138 -10.073 2.855 1.00 95.88 143 LYS A C 1
ATOM 1150 O O . LYS A 1 143 ? 1.139 -10.705 2.504 1.00 95.88 143 LYS A O 1
ATOM 1155 N N . ALA A 1 144 ? -1.050 -10.224 2.271 1.00 96.31 144 ALA A N 1
ATOM 1156 C CA . ALA A 1 144 ? -1.265 -11.123 1.141 1.00 96.31 144 ALA A CA 1
ATOM 1157 C C . ALA A 1 144 ? -0.379 -10.730 -0.050 1.00 96.31 144 ALA A C 1
ATOM 1159 O O . ALA A 1 144 ? 0.312 -11.578 -0.613 1.00 96.31 144 ALA A O 1
ATOM 1160 N N . TYR A 1 145 ? -0.323 -9.436 -0.372 1.00 96.44 145 TYR A N 1
ATOM 1161 C CA . TYR A 1 145 ? 0.537 -8.924 -1.434 1.00 96.44 145 TYR A CA 1
ATOM 1162 C C . TYR A 1 145 ? 2.029 -9.156 -1.159 1.00 96.44 145 TYR A C 1
ATOM 1164 O O . TYR A 1 145 ? 2.745 -9.656 -2.031 1.00 96.44 145 TYR A O 1
ATOM 1172 N N . LEU A 1 146 ? 2.505 -8.829 0.048 1.00 96.38 146 LEU A N 1
ATOM 1173 C CA . LEU A 1 146 ? 3.918 -8.975 0.405 1.00 96.38 146 LEU A CA 1
ATOM 1174 C C . LEU A 1 146 ? 4.350 -10.440 0.397 1.00 96.38 146 LEU A C 1
ATOM 1176 O O . LEU A 1 146 ? 5.477 -10.738 0.028 1.00 96.38 146 LEU A O 1
ATOM 1180 N N . THR A 1 147 ? 3.471 -11.363 0.784 1.00 95.56 147 THR A N 1
ATOM 1181 C CA . THR A 1 147 ? 3.788 -12.801 0.804 1.00 95.56 147 THR A CA 1
ATOM 1182 C C . THR A 1 147 ? 4.040 -13.347 -0.602 1.00 95.56 147 THR A C 1
ATOM 1184 O O . THR A 1 147 ? 4.856 -14.247 -0.770 1.00 95.56 147 THR A O 1
ATOM 1187 N N . VAL A 1 148 ? 3.379 -12.783 -1.616 1.00 94.31 148 VAL A N 1
ATOM 1188 C CA . VAL A 1 148 ? 3.567 -13.182 -3.017 1.00 94.31 148 VAL A CA 1
ATOM 1189 C C . VAL A 1 148 ? 4.777 -12.486 -3.642 1.00 94.31 148 VAL A C 1
ATOM 1191 O O . VAL A 1 148 ? 5.572 -13.132 -4.318 1.00 94.31 148 VAL A O 1
ATOM 1194 N N . ASN A 1 149 ? 4.929 -11.177 -3.425 1.00 93.25 149 ASN A N 1
ATOM 1195 C CA . ASN A 1 149 ? 5.886 -10.368 -4.189 1.00 93.25 149 ASN A CA 1
ATOM 1196 C C . ASN A 1 149 ? 7.233 -10.158 -3.485 1.00 93.25 149 ASN A C 1
ATOM 1198 O O . ASN A 1 149 ? 8.251 -9.957 -4.150 1.00 93.25 149 ASN A O 1
ATOM 1202 N N . MET A 1 150 ? 7.233 -10.143 -2.150 1.00 94.06 150 MET A N 1
ATOM 1203 C CA . MET A 1 150 ? 8.365 -9.740 -1.304 1.00 94.06 150 MET A CA 1
ATOM 1204 C C . MET A 1 150 ? 8.416 -10.576 -0.004 1.00 94.06 150 MET A C 1
ATOM 1206 O O . MET A 1 150 ? 8.435 -10.009 1.090 1.00 94.06 150 MET A O 1
ATOM 1210 N N . PRO A 1 151 ? 8.408 -11.922 -0.073 1.00 93.12 151 PRO A N 1
ATOM 1211 C CA . PRO A 1 151 ? 8.272 -12.771 1.115 1.00 93.12 151 PRO A CA 1
ATOM 1212 C C . PRO A 1 151 ? 9.420 -12.612 2.121 1.00 93.12 151 PRO A C 1
ATOM 1214 O O . PRO A 1 151 ? 9.218 -12.814 3.313 1.00 93.12 151 PRO A O 1
ATOM 1217 N N . SER A 1 152 ? 10.606 -12.226 1.650 1.00 91.12 152 SER A N 1
ATOM 1218 C CA . SER A 1 152 ? 11.808 -12.071 2.476 1.00 91.12 152 SER A CA 1
ATOM 1219 C C . SER A 1 152 ? 12.019 -10.647 3.009 1.00 91.12 152 SER A C 1
ATOM 1221 O O . SER A 1 152 ? 13.058 -10.385 3.610 1.00 91.12 152 SER A O 1
ATOM 1223 N N . SER A 1 153 ? 11.104 -9.701 2.757 1.00 94.38 153 SER A N 1
ATOM 1224 C CA . SER A 1 153 ? 11.284 -8.315 3.208 1.00 94.38 153 SER A CA 1
ATOM 1225 C C . SER A 1 153 ? 11.008 -8.159 4.707 1.00 94.38 153 SER A C 1
ATOM 1227 O O . SER A 1 153 ? 10.109 -8.793 5.259 1.00 94.38 153 SER A O 1
ATOM 1229 N N . ASN A 1 154 ? 11.739 -7.258 5.374 1.00 94.19 154 ASN A N 1
ATOM 1230 C CA . ASN A 1 154 ? 11.487 -6.930 6.785 1.00 94.19 154 ASN A CA 1
ATOM 1231 C C . ASN A 1 154 ? 10.063 -6.397 6.999 1.00 94.19 154 ASN A C 1
ATOM 1233 O O . ASN A 1 154 ? 9.421 -6.734 7.991 1.00 94.19 154 ASN A O 1
ATOM 1237 N N . LEU A 1 155 ? 9.538 -5.647 6.026 1.00 95.25 155 LEU A N 1
ATOM 1238 C CA . LEU A 1 155 ? 8.152 -5.193 6.014 1.00 95.25 155 LEU A CA 1
ATOM 1239 C C . LEU A 1 155 ? 7.160 -6.369 6.098 1.00 95.25 155 LEU A C 1
ATOM 1241 O O . LEU A 1 155 ? 6.168 -6.283 6.817 1.00 95.25 155 LEU A O 1
ATOM 1245 N N . ASN A 1 156 ? 7.416 -7.492 5.411 1.00 96.25 156 ASN A N 1
ATOM 1246 C CA . ASN A 1 156 ? 6.543 -8.672 5.464 1.00 96.25 156 ASN A CA 1
ATOM 1247 C C . ASN A 1 156 ? 6.450 -9.267 6.879 1.00 96.25 156 ASN A C 1
ATOM 1249 O O . ASN A 1 156 ? 5.358 -9.660 7.310 1.00 96.25 156 ASN A O 1
ATOM 1253 N N . LEU A 1 157 ? 7.585 -9.321 7.582 1.00 94.44 157 LEU A N 1
ATOM 1254 C CA . LEU A 1 157 ? 7.662 -9.762 8.973 1.00 94.44 157 LEU A CA 1
ATOM 1255 C C . LEU A 1 157 ? 6.965 -8.762 9.899 1.00 94.44 157 LEU A C 1
ATOM 1257 O O . LEU A 1 157 ? 6.138 -9.150 10.716 1.00 94.44 157 LEU A O 1
ATOM 1261 N N . ARG A 1 158 ? 7.226 -7.469 9.721 1.00 94.19 158 ARG A N 1
ATOM 1262 C CA . ARG A 1 158 ? 6.608 -6.409 10.519 1.00 94.19 158 ARG A CA 1
ATOM 1263 C C . ARG A 1 158 ? 5.081 -6.413 10.414 1.00 94.19 158 ARG A C 1
ATOM 1265 O O . ARG A 1 158 ? 4.392 -6.415 11.427 1.00 94.19 158 ARG A O 1
ATOM 1272 N N . VAL A 1 159 ? 4.547 -6.477 9.193 1.00 94.50 159 VAL A N 1
ATOM 1273 C CA . VAL A 1 159 ? 3.097 -6.556 8.941 1.00 94.50 159 VAL A CA 1
ATOM 1274 C C . VAL A 1 159 ? 2.498 -7.841 9.522 1.00 94.50 159 VAL A C 1
ATOM 1276 O O . VAL A 1 159 ? 1.347 -7.835 9.949 1.00 94.50 159 VAL A O 1
ATOM 1279 N N . HIS A 1 160 ? 3.256 -8.942 9.555 1.00 93.56 160 HIS A N 1
ATOM 1280 C CA . HIS A 1 160 ? 2.814 -10.173 10.211 1.00 93.56 160 HIS A CA 1
ATOM 1281 C C . HIS A 1 160 ? 2.615 -9.979 11.712 1.00 93.56 160 HIS A C 1
ATOM 1283 O O . HIS A 1 160 ? 1.546 -10.313 12.207 1.00 93.56 160 HIS A O 1
ATOM 1289 N N . MET A 1 161 ? 3.611 -9.404 12.391 1.00 92.12 161 MET A N 1
ATOM 1290 C CA . MET A 1 161 ? 3.566 -9.162 13.834 1.00 92.12 161 MET A CA 1
ATOM 1291 C C . MET A 1 161 ? 2.424 -8.210 14.204 1.00 92.12 161 MET A C 1
ATOM 1293 O O . MET A 1 161 ? 1.650 -8.505 15.107 1.00 92.12 161 MET A O 1
ATOM 1297 N N . LEU A 1 162 ? 2.256 -7.118 13.445 1.00 90.94 162 LEU A N 1
ATOM 1298 C CA . LEU A 1 162 ? 1.146 -6.176 13.640 1.00 90.94 162 LEU A CA 1
ATOM 1299 C C . LEU A 1 162 ? -0.227 -6.845 13.478 1.00 90.94 162 LEU A C 1
ATOM 1301 O O . LEU A 1 162 ? -1.176 -6.494 14.172 1.00 90.94 162 LEU A O 1
ATOM 1305 N N . LEU A 1 163 ? -0.359 -7.798 12.550 1.00 91.19 163 LEU A N 1
ATOM 1306 C CA . LEU A 1 163 ? -1.612 -8.530 12.363 1.00 91.19 163 LEU A CA 1
ATOM 1307 C C . LEU A 1 163 ? -1.924 -9.468 13.525 1.00 91.19 163 LEU A C 1
ATOM 1309 O O . LEU A 1 163 ? -3.086 -9.535 13.917 1.00 91.19 163 LEU A O 1
ATOM 1313 N N . GLU A 1 164 ? -0.928 -10.187 14.039 1.00 90.56 164 GLU A N 1
ATOM 1314 C CA . GLU A 1 164 ? -1.112 -11.090 15.180 1.00 90.56 164 GLU A CA 1
ATOM 1315 C C . GLU A 1 164 ? -1.568 -10.310 16.418 1.00 90.56 164 GLU A C 1
ATOM 1317 O O . GLU A 1 164 ? -2.597 -10.652 16.998 1.00 90.56 164 GLU A O 1
ATOM 1322 N N . GLU A 1 165 ? -0.900 -9.195 16.729 1.00 86.69 165 GLU A N 1
ATOM 1323 C CA . GLU A 1 165 ? -1.237 -8.327 17.868 1.00 86.69 165 GLU A CA 1
ATOM 1324 C C . GLU A 1 165 ? -2.681 -7.802 17.783 1.00 86.69 165 GLU A C 1
ATOM 1326 O O . GLU A 1 165 ? -3.480 -7.974 18.702 1.00 86.69 165 GLU A O 1
ATOM 1331 N N . LEU A 1 166 ? -3.077 -7.250 16.632 1.00 86.94 166 LEU A N 1
ATOM 1332 C CA . LEU A 1 166 ? -4.433 -6.716 16.458 1.00 86.94 166 LEU A CA 1
ATOM 1333 C C . LEU A 1 166 ? -5.525 -7.796 16.472 1.00 86.94 166 LEU A C 1
ATOM 1335 O O . LEU A 1 166 ? -6.687 -7.496 16.760 1.00 86.94 166 LEU A O 1
ATOM 1339 N N . GLN A 1 167 ? -5.194 -9.036 16.102 1.00 86.81 167 GLN A N 1
ATOM 1340 C CA . GLN A 1 167 ? -6.132 -10.158 16.169 1.00 86.81 167 GLN A CA 1
ATOM 1341 C C . GLN A 1 167 ? -6.333 -10.647 17.604 1.00 86.81 167 GLN A C 1
ATOM 1343 O O . GLN A 1 167 ? -7.463 -10.987 17.965 1.00 86.81 167 GLN A O 1
ATOM 1348 N N . GLU A 1 168 ? -5.273 -10.666 18.409 1.00 83.62 168 GLU A N 1
ATOM 1349 C CA . GLU A 1 168 ? -5.346 -10.992 19.834 1.00 83.62 168 GLU A CA 1
ATOM 1350 C C . GLU A 1 168 ? -6.199 -9.958 20.581 1.00 83.62 168 GLU A C 1
ATOM 1352 O O . GLU A 1 168 ? -7.182 -10.342 21.225 1.00 83.62 168 GLU A O 1
ATOM 1357 N N . ASP A 1 169 ? -5.937 -8.665 20.370 1.00 77.38 169 ASP A N 1
ATOM 1358 C CA . ASP A 1 169 ? -6.688 -7.556 20.977 1.00 77.38 169 ASP A CA 1
ATOM 1359 C C . ASP A 1 169 ? -8.187 -7.595 20.635 1.00 77.38 169 ASP A C 1
ATOM 1361 O O . ASP A 1 169 ? -9.051 -7.395 21.496 1.00 77.38 169 ASP A O 1
ATOM 1365 N N . ALA A 1 170 ? -8.523 -7.885 19.373 1.00 77.19 170 ALA A N 1
ATOM 1366 C CA . ALA A 1 170 ? -9.916 -7.999 18.945 1.00 77.19 170 ALA A CA 1
ATOM 1367 C C . ALA A 1 170 ? -10.652 -9.142 19.668 1.00 77.19 170 ALA A C 1
ATOM 1369 O O . ALA A 1 170 ? -11.837 -9.016 19.964 1.00 77.19 170 ALA A O 1
ATOM 1370 N N . SER A 1 171 ? -9.949 -10.235 19.984 1.00 74.25 171 SER A N 1
ATOM 1371 C CA . SER A 1 171 ? -10.518 -11.389 20.692 1.00 74.25 171 SER A CA 1
ATOM 1372 C C . SER A 1 171 ? -10.666 -11.176 22.203 1.00 74.25 171 SER A C 1
ATOM 1374 O O . SER A 1 171 ? -11.435 -11.885 22.858 1.00 74.25 171 SER A O 1
ATOM 1376 N N . GLU A 1 172 ? -9.896 -10.256 22.787 1.00 69.00 172 GLU A N 1
ATOM 1377 C CA . GLU A 1 172 ? -10.003 -9.882 24.201 1.00 69.00 172 GLU A CA 1
ATOM 1378 C C . GLU A 1 172 ? -11.142 -8.890 24.424 1.00 69.00 172 GLU A C 1
ATOM 1380 O O . GLU A 1 172 ? -11.926 -9.074 25.350 1.00 69.00 172 GLU A O 1
ATOM 1385 N N . SER A 1 173 ? -11.333 -7.931 23.513 1.00 62.50 173 SER A N 1
ATOM 1386 C CA . SER A 1 173 ? -12.439 -6.967 23.593 1.00 62.50 173 SER A CA 1
ATOM 1387 C C . SER A 1 173 ? -13.840 -7.591 23.471 1.00 62.50 173 SER A C 1
ATOM 1389 O O . SER A 1 173 ? -14.814 -6.923 23.805 1.00 62.50 173 SER A O 1
ATOM 1391 N N . GLU A 1 174 ? -13.972 -8.822 22.967 1.00 58.91 174 GLU A N 1
ATOM 1392 C CA . GLU A 1 174 ? -15.246 -9.563 22.915 1.00 58.91 174 GLU A CA 1
ATOM 1393 C C . GLU A 1 174 ? -15.522 -10.382 24.192 1.00 58.91 174 GLU A C 1
ATOM 1395 O O . GLU A 1 174 ? -16.608 -10.950 24.337 1.00 58.91 174 GLU A O 1
ATOM 1400 N N . ARG A 1 175 ? -14.540 -10.489 25.099 1.00 54.47 175 ARG A N 1
ATOM 1401 C CA . ARG A 1 175 ? -14.627 -11.282 26.338 1.00 54.47 175 ARG A CA 1
ATOM 1402 C C . ARG A 1 175 ? -14.905 -10.454 27.597 1.00 54.47 175 ARG A C 1
ATOM 1404 O O . ARG A 1 175 ? -15.210 -11.065 28.623 1.00 54.47 175 ARG A O 1
ATOM 1411 N N . ASP A 1 176 ? -14.845 -9.128 27.499 1.00 45.25 176 ASP A N 1
ATOM 1412 C CA . ASP A 1 176 ? -15.211 -8.160 28.545 1.00 45.25 176 ASP A CA 1
ATOM 1413 C C . ASP A 1 176 ? -16.600 -7.544 28.292 1.00 45.25 176 ASP A C 1
ATOM 1415 O O . ASP A 1 176 ? -17.325 -7.295 29.287 1.00 45.25 176 ASP A O 1
#

Mean predicted aligned error: 13.59 Å

Sequence (176 aa):
MILSCLQCLWPFAQKETDLTQDNQTQDYADEGEHECAPKVVTEPCRESPISADMVENMVNQLVPSLQGGDPLFAPSFLYAYRQFTTTQHVLDLLLKRFAYFRLDCEEDEQIKSVLCSFLDSWIDIYPEEFCQTGNLSILKKLKAYLTVNMPSSNLNLRVHMLLEELQEDASESERD